Protein AF-0000000066281731 (afdb_homodimer)

Solvent-accessible surface area (backbone atoms only — not comparable to full-atom values): 14313 Å² total; per-residue (Å²): 56,31,34,38,40,45,60,40,50,46,32,76,75,44,91,44,93,37,26,67,42,36,54,53,50,50,51,53,41,42,74,73,68,40,48,48,27,35,29,53,65,33,51,30,43,46,43,29,52,36,50,51,68,62,51,88,64,40,60,59,50,50,51,53,55,53,70,72,34,47,68,42,68,80,42,70,70,30,48,58,39,23,34,60,48,56,57,49,82,54,49,56,72,52,18,41,53,52,23,44,49,54,75,41,48,93,52,50,66,28,42,29,46,73,46,67,70,51,50,54,41,35,54,70,69,67,49,52,68,41,48,53,67,60,83,126,57,32,34,38,40,44,61,40,51,46,32,76,75,44,90,44,94,37,25,68,42,36,54,53,50,50,52,53,40,42,74,72,68,42,50,47,27,35,29,53,65,34,51,29,42,45,44,29,52,38,49,50,69,62,51,88,64,40,60,60,49,50,50,54,54,53,69,72,34,47,69,40,68,81,42,70,70,29,47,60,38,24,34,61,48,57,57,48,81,54,49,58,72,52,18,41,53,52,24,46,49,52,77,42,48,92,54,49,66,28,41,29,43,73,45,67,70,49,50,53,41,34,54,72,69,69,48,51,69,41,46,56,66,60,84,126

InterPro domains:
  IPR002716 PIN domain [PF01850] (2-118)
  IPR022907 VapC family [MF_00265] (2-129)
  IPR029060 PIN-like domain superfamily [SSF88723] (1-124)

Radius of gyration: 19.38 Å; Cα contacts (8 Å, |Δi|>4): 429; chains: 2; bounding box: 46×58×45 Å

Foldseek 3Di:
DEEEAQQLLLCCLDPDQLSVQSVVVVVVCVVVVDAYAYEPLRLVVNLVVQVVVVDPCSNVVSVVSNVRHHYQYCDPQLVVQLVPQFDPPQDSSLSSRVSSLVVCQVPYPEYEDPDPSSVVSCVRRPGHYDDGRDDD/DEEEAQQLLLCCLDPDQLSVQSVVVVVVCVVVVDAYAYEPLRLVVNLVVQVVVVDPCSNVVSVVSNVRHHYQYCDPQLVVQLVPQFDPPQDSSLSSRVSSLVVCQVPYPEYEDPDPSSVVSCVRRPGHYDDGRDDD

Organism: Mycobacterium tuberculosis (strain CDC 1551 / Oshkosh) (NCBI:txid83331)

Secondary structure (DSSP, 8-state):
-EEE-HHHHHHHHS--TTHHHHHHHHHHHHHTT--EEEEHHHHHHHHHHHHHHT-TTHHHHHHHHHHTSEEE---HHHHHHHTTSS-TTS-HHHHHHHHHHHTTTTT--EEE---HHHHHHHHHHT--EE-TT---/-EEE-HHHHHHHHS--TTHHHHHHHHHHHHHTT--EEEEHHHHHHHHHHHHHHT-TTHHHHHHHHHHTSEEE---HHHHHHHTTSS-TTS-HHHHHHHHHHHTTTTT--EEE---HHHHHHHHHHT--EE-TT---

pLDDT: mean 96.0, std 4.09, range [63.47, 98.81]

Structure (mmCIF, N/CA/C/O backbone):
data_AF-0000000066281731-model_v1
#
loop_
_entity.id
_entity.type
_entity.pdbx_description
1 polymer 'Ribonuclease VapC47'
#
loop_
_atom_site.group_PDB
_atom_site.id
_atom_site.type_symbol
_atom_site.label_atom_id
_atom_site.label_alt_id
_atom_site.label_comp_id
_atom_site.label_asym_id
_atom_site.label_entity_id
_atom_site.label_seq_id
_atom_site.pdbx_PDB_ins_code
_atom_site.Cartn_x
_atom_site.Cartn_y
_atom_site.Cartn_z
_atom_site.occupancy
_atom_site.B_iso_or_equiv
_atom_site.auth_seq_id
_atom_site.auth_comp_id
_atom_site.auth_asym_id
_atom_site.auth_atom_id
_atom_site.pdbx_PDB_model_num
ATOM 1 N N . MET A 1 1 ? 3.436 23.234 1.271 1 96.12 1 MET A N 1
ATOM 2 C CA . MET A 1 1 ? 2.484 22.125 1.244 1 96.12 1 MET A CA 1
ATOM 3 C C . MET A 1 1 ? 2.797 21.125 2.342 1 96.12 1 MET A C 1
ATOM 5 O O . MET A 1 1 ? 3.963 20.891 2.676 1 96.12 1 MET A O 1
ATOM 9 N N . ILE A 1 2 ? 1.737 20.547 2.926 1 98 2 ILE A N 1
ATOM 10 C CA . ILE A 1 2 ? 1.853 19.547 3.986 1 98 2 ILE A CA 1
ATOM 11 C C . ILE A 1 2 ? 1.397 18.188 3.465 1 98 2 ILE A C 1
ATOM 13 O O . ILE A 1 2 ? 0.403 18.094 2.744 1 98 2 ILE A O 1
ATOM 17 N N . TYR A 1 3 ? 2.195 17.234 3.809 1 98.81 3 TYR A N 1
ATOM 18 C CA . TYR A 1 3 ? 1.766 15.883 3.514 1 98.81 3 TYR A CA 1
ATOM 19 C C . TYR A 1 3 ? 1.328 15.156 4.781 1 98.81 3 TYR A C 1
ATOM 21 O O . TYR A 1 3 ? 2.023 15.203 5.801 1 98.81 3 TYR A O 1
ATOM 29 N N . MET A 1 4 ? 0.209 14.508 4.68 1 98.81 4 MET A N 1
ATOM 30 C CA . MET A 1 4 ? -0.305 13.766 5.828 1 98.81 4 MET A CA 1
ATOM 31 C C . MET A 1 4 ? -0.439 12.281 5.5 1 98.81 4 MET A C 1
ATOM 33 O O . MET A 1 4 ? -1.089 11.914 4.52 1 98.81 4 MET A O 1
ATOM 37 N N . ASP A 1 5 ? 0.211 11.438 6.328 1 98.56 5 ASP A N 1
ATOM 38 C CA . ASP A 1 5 ? -0.05 10.008 6.176 1 98.56 5 ASP A CA 1
ATOM 39 C C . ASP A 1 5 ? -1.347 9.609 6.875 1 98.56 5 ASP A C 1
ATOM 41 O O . ASP A 1 5 ? -2.074 10.469 7.383 1 98.56 5 ASP A O 1
ATOM 45 N N . THR A 1 6 ? -1.583 8.352 6.941 1 98.12 6 THR A N 1
ATOM 46 C CA . THR A 1 6 ? -2.889 7.879 7.395 1 98.12 6 THR A CA 1
ATOM 47 C C . THR A 1 6 ? -3.027 8.031 8.906 1 98.12 6 THR A C 1
ATOM 49 O O . THR A 1 6 ? -4.129 8.242 9.414 1 98.12 6 THR A O 1
ATOM 52 N N . SER A 1 7 ? -1.892 7.902 9.617 1 97.75 7 SER A N 1
ATOM 53 C CA . SER A 1 7 ? -1.979 8.102 11.062 1 97.75 7 SER A CA 1
ATOM 54 C C . SER A 1 7 ? -2.441 9.516 11.398 1 97.75 7 SER A C 1
ATOM 56 O O . SER A 1 7 ? -3.199 9.719 12.344 1 97.75 7 SER A O 1
ATOM 58 N N . ALA A 1 8 ? -2.02 10.477 10.68 1 98.44 8 ALA A N 1
ATOM 59 C CA . ALA A 1 8 ? -2.445 11.859 10.859 1 98.44 8 ALA A CA 1
ATOM 60 C C . ALA A 1 8 ? -3.891 12.055 10.414 1 98.44 8 ALA A C 1
ATOM 62 O O . ALA A 1 8 ? -4.684 12.695 11.109 1 98.44 8 ALA A O 1
ATOM 63 N N . LEU A 1 9 ? -4.25 11.531 9.305 1 98.25 9 LEU A N 1
ATOM 64 C CA . LEU A 1 9 ? -5.602 11.672 8.781 1 98.25 9 LEU A CA 1
ATOM 65 C C . LEU A 1 9 ? -6.621 11.055 9.727 1 98.25 9 LEU A C 1
ATOM 67 O O . LEU A 1 9 ? -7.691 11.625 9.961 1 98.25 9 LEU A O 1
ATOM 71 N N . THR A 1 10 ? -6.289 9.844 10.227 1 97 10 THR A N 1
ATOM 72 C CA . THR A 1 10 ? -7.191 9.141 11.141 1 97 10 THR A CA 1
ATOM 73 C C . THR A 1 10 ? -7.469 9.977 12.383 1 97 10 THR A C 1
ATOM 75 O O . THR A 1 10 ? -8.602 10.031 12.859 1 97 10 THR A O 1
ATOM 78 N N . LYS A 1 11 ? -6.469 10.727 12.836 1 96.19 11 LYS A N 1
ATOM 79 C CA . LYS A 1 11 ? -6.605 11.57 14.023 1 96.19 11 LYS A CA 1
ATOM 80 C C . LYS A 1 11 ? -7.598 12.703 13.773 1 96.19 11 LYS A C 1
ATOM 82 O O . LYS A 1 11 ? -8.172 13.25 14.719 1 96.19 11 LYS A O 1
ATOM 87 N N . LEU A 1 12 ? -7.781 13.078 12.531 1 96.19 12 LEU A N 1
ATOM 88 C CA . LEU A 1 12 ? -8.703 14.156 12.211 1 96.19 12 LEU A CA 1
ATOM 89 C C . LEU A 1 12 ? -10.141 13.648 12.156 1 96.19 12 LEU A C 1
ATOM 91 O O . LEU A 1 12 ? -11.086 14.438 12.195 1 96.19 12 LEU A O 1
ATOM 95 N N . LEU A 1 13 ? -10.312 12.336 12.07 1 93.94 13 LEU A N 1
ATOM 96 C CA . LEU A 1 13 ? -11.641 11.758 11.922 1 93.94 13 LEU A CA 1
ATOM 97 C C . LEU A 1 13 ? -12.109 11.125 13.227 1 93.94 13 LEU A C 1
ATOM 99 O O . LEU A 1 13 ? -13.297 11.164 13.555 1 93.94 13 LEU A O 1
ATOM 103 N N . ILE A 1 14 ? -11.18 10.438 13.852 1 91 14 ILE A N 1
ATOM 104 C CA . ILE A 1 14 ? -11.438 9.742 15.102 1 91 14 ILE A CA 1
ATOM 105 C C . ILE A 1 14 ? -10.68 10.414 16.234 1 91 14 ILE A C 1
ATOM 107 O O . ILE A 1 14 ? -9.453 10.531 16.188 1 91 14 ILE A O 1
ATOM 111 N N . SER A 1 15 ? -11.445 10.797 17.234 1 90.62 15 SER A N 1
ATOM 112 C CA . SER A 1 15 ? -10.82 11.492 18.359 1 90.62 15 SER A CA 1
ATOM 113 C C . SER A 1 15 ? -9.828 10.594 19.078 1 90.62 15 SER A C 1
ATOM 115 O O . SER A 1 15 ? -10.188 9.508 19.531 1 90.62 15 SER A O 1
ATOM 117 N N . GLU A 1 16 ? -8.617 10.969 19.078 1 91.44 16 GLU A N 1
ATOM 118 C CA . GLU A 1 16 ? -7.484 10.289 19.703 1 91.44 16 GLU A CA 1
ATOM 119 C C . GLU A 1 16 ? -6.555 11.289 20.391 1 91.44 16 GLU A C 1
ATOM 121 O O . GLU A 1 16 ? -6.707 12.5 20.234 1 91.44 16 GLU A O 1
ATOM 126 N N . PRO A 1 17 ? -5.707 10.75 21.25 1 94 17 PRO A N 1
ATOM 127 C CA . PRO A 1 17 ? -4.672 11.664 21.734 1 94 17 PRO A CA 1
ATOM 128 C C . PRO A 1 17 ? -4.027 12.484 20.625 1 94 17 PRO A C 1
ATOM 130 O O . PRO A 1 17 ? -3.812 11.969 19.516 1 94 17 PRO A O 1
ATOM 133 N N . GLU A 1 18 ? -3.756 13.805 20.734 1 97 18 GLU A N 1
ATOM 134 C CA . GLU A 1 18 ? -3.049 14.75 19.875 1 97 18 GLU A CA 1
ATOM 135 C C . GLU A 1 18 ? -3.982 15.344 18.812 1 97 18 GLU A C 1
ATOM 137 O O . GLU A 1 18 ? -3.566 16.188 18.016 1 97 18 GLU A O 1
ATOM 142 N N . THR A 1 19 ? -5.273 14.867 18.844 1 97.75 19 THR A N 1
ATOM 143 C CA . THR A 1 19 ? -6.215 15.367 17.844 1 97.75 19 THR A CA 1
ATOM 144 C C . THR A 1 19 ? -6.32 16.891 17.906 1 97.75 19 THR A C 1
ATOM 146 O O . THR A 1 19 ? -6.199 17.578 16.891 1 97.75 19 THR A O 1
ATOM 149 N N . THR A 1 20 ? -6.484 17.453 19.109 1 97.88 20 THR A N 1
ATOM 150 C CA . THR A 1 20 ? -6.672 18.891 19.281 1 97.88 20 THR A CA 1
ATOM 151 C C . THR A 1 20 ? -5.43 19.656 18.828 1 97.88 20 THR A C 1
ATOM 153 O O . THR A 1 20 ? -5.539 20.656 18.109 1 97.88 20 THR A O 1
ATOM 156 N N . GLU A 1 21 ? -4.301 19.156 19.188 1 98.44 21 GLU A N 1
ATOM 157 C CA . GLU A 1 21 ? -3.047 19.812 18.812 1 98.44 21 GLU A CA 1
ATOM 158 C C . GLU A 1 21 ? -2.836 19.766 17.297 1 98.44 21 GLU A C 1
ATOM 160 O O . GLU A 1 21 ? -2.375 20.734 16.703 1 98.44 21 GLU A O 1
ATOM 165 N N . LEU A 1 22 ? -3.188 18.641 16.703 1 98.44 22 LEU A N 1
ATOM 166 C CA . LEU A 1 22 ? -3.047 18.516 15.258 1 98.44 22 LEU A CA 1
ATOM 167 C C . LEU A 1 22 ? -3.975 19.469 14.531 1 98.44 22 LEU A C 1
ATOM 169 O O . LEU A 1 22 ? -3.549 20.172 13.609 1 98.44 22 LEU A O 1
ATOM 173 N N . ARG A 1 23 ? -5.199 19.594 14.945 1 98 23 ARG A N 1
ATOM 174 C CA . ARG A 1 23 ? -6.168 20.484 14.305 1 98 23 ARG A CA 1
ATOM 175 C C . ARG A 1 23 ? -5.738 21.938 14.422 1 98 23 ARG A C 1
ATOM 177 O O . ARG A 1 23 ? -5.82 22.703 13.445 1 98 23 ARG A O 1
ATOM 184 N N . THR A 1 24 ? -5.301 22.281 15.609 1 98.31 24 THR A N 1
ATOM 185 C CA . THR A 1 24 ? -4.84 23.656 15.836 1 98.31 24 THR A CA 1
ATOM 186 C C . THR A 1 24 ? -3.652 23.969 14.938 1 98.31 24 THR A C 1
ATOM 188 O O . THR A 1 24 ? -3.617 25.031 14.305 1 98.31 24 THR A O 1
ATOM 191 N N . TRP A 1 25 ? -2.73 23.047 14.875 1 98.44 25 TRP A N 1
ATOM 192 C CA . TRP A 1 25 ? -1.538 23.219 14.047 1 98.44 25 TRP A CA 1
ATOM 193 C C . TRP A 1 25 ? -1.907 23.359 12.578 1 98.44 25 TRP A C 1
ATOM 195 O O . TRP A 1 25 ? -1.403 24.234 11.883 1 98.44 25 TRP A O 1
ATOM 205 N N . LEU A 1 26 ? -2.797 22.516 12.102 1 98.12 26 LEU A N 1
ATOM 206 C CA . LEU A 1 26 ? -3.215 22.547 10.711 1 98.12 26 LEU A CA 1
ATOM 207 C C . LEU A 1 26 ? -3.922 23.859 10.383 1 98.12 26 LEU A C 1
ATOM 209 O O . LEU A 1 26 ? -3.756 24.406 9.289 1 98.12 26 LEU A O 1
ATOM 213 N N . THR A 1 27 ? -4.734 24.328 11.312 1 97.62 27 THR A N 1
ATOM 214 C CA . THR A 1 27 ? -5.41 25.609 11.133 1 97.62 27 THR A CA 1
ATOM 215 C C . THR A 1 27 ? -4.395 26.734 10.977 1 97.62 27 THR A C 1
ATOM 217 O O . THR A 1 27 ? -4.551 27.594 10.109 1 97.62 27 THR A O 1
ATOM 220 N N . ALA A 1 28 ? -3.404 26.672 11.812 1 98 28 ALA A N 1
ATOM 221 C CA . ALA A 1 28 ? -2.346 27.672 11.719 1 98 28 ALA A CA 1
ATOM 222 C C . ALA A 1 28 ? -1.628 27.578 10.375 1 98 28 ALA A C 1
ATOM 224 O O . ALA A 1 28 ? -1.357 28.609 9.742 1 98 28 ALA A O 1
ATOM 225 N N . GLN A 1 29 ? -1.307 26.375 9.922 1 97.5 29 GLN A N 1
ATOM 226 C CA . GLN A 1 29 ? -0.635 26.188 8.641 1 97.5 29 GLN A CA 1
ATOM 227 C C . GLN A 1 29 ? -1.495 26.688 7.488 1 97.5 29 GLN A C 1
ATOM 229 O O . GLN A 1 29 ? -0.99 27.344 6.57 1 97.5 29 GLN A O 1
ATOM 234 N N . SER A 1 30 ? -2.768 26.312 7.562 1 96.38 30 SER A N 1
ATOM 235 C CA . SER A 1 30 ? -3.697 26.766 6.531 1 96.38 30 SER A CA 1
ATOM 236 C C . SER A 1 30 ? -3.773 28.281 6.484 1 96.38 30 SER A C 1
ATOM 238 O O . SER A 1 30 ? -3.861 28.875 5.402 1 96.38 30 SER A O 1
ATOM 240 N N . GLY A 1 31 ? -3.807 28.891 7.676 1 96.62 31 GLY A N 1
ATOM 241 C CA . GLY A 1 31 ? -3.803 30.344 7.762 1 96.62 31 GLY A CA 1
ATOM 242 C C . GLY A 1 31 ? -2.592 30.969 7.105 1 96.62 31 GLY A C 1
ATOM 243 O O . GLY A 1 31 ? -2.639 32.125 6.691 1 96.62 31 GLY A O 1
ATOM 244 N N . GLN A 1 32 ? -1.523 30.266 7.008 1 96.69 32 GLN A N 1
ATOM 245 C CA . GLN A 1 32 ? -0.287 30.734 6.391 1 96.69 32 GLN A CA 1
ATOM 246 C C . GLN A 1 32 ? -0.246 30.391 4.906 1 96.69 32 GLN A C 1
ATOM 248 O O . GLN A 1 32 ? 0.773 30.594 4.242 1 96.69 32 GLN A O 1
ATOM 253 N N . GLY A 1 33 ? -1.341 29.75 4.434 1 95.75 33 GLY A N 1
ATOM 254 C CA . GLY A 1 33 ? -1.474 29.484 3.012 1 95.75 33 GLY A CA 1
ATOM 255 C C . GLY A 1 33 ? -0.985 28.109 2.611 1 95.75 33 GLY A C 1
ATOM 256 O O . GLY A 1 33 ? -0.821 27.828 1.423 1 95.75 33 GLY A O 1
ATOM 257 N N . GLU A 1 34 ? -0.754 27.25 3.617 1 96.25 34 GLU A N 1
ATOM 258 C CA . GLU A 1 34 ? -0.275 25.906 3.301 1 96.25 34 GLU A CA 1
ATOM 259 C C . GLU A 1 34 ? -1.421 25 2.855 1 96.25 34 GLU A C 1
ATOM 261 O O . GLU A 1 34 ? -2.461 24.938 3.516 1 96.25 34 GLU A O 1
ATOM 266 N N . ASP A 1 35 ? -1.231 24.359 1.727 1 96.88 35 ASP A N 1
ATOM 267 C CA . ASP A 1 35 ? -2.131 23.281 1.325 1 96.88 35 ASP A CA 1
ATOM 268 C C . ASP A 1 35 ? -1.698 21.938 1.934 1 96.88 35 ASP A C 1
ATOM 270 O O . ASP A 1 35 ? -0.562 21.797 2.391 1 96.88 35 ASP A O 1
ATOM 274 N N . ALA A 1 36 ? -2.641 21.047 1.958 1 98.06 36 ALA A N 1
ATOM 275 C CA . ALA A 1 36 ? -2.357 19.719 2.486 1 98.06 36 ALA A CA 1
ATOM 276 C C . ALA A 1 36 ? -2.613 18.641 1.434 1 98.06 36 ALA A C 1
ATOM 278 O O . ALA A 1 36 ? -3.498 18.797 0.588 1 98.06 36 ALA A O 1
ATOM 279 N N . ALA A 1 37 ? -1.823 17.625 1.515 1 98.62 37 ALA A N 1
ATOM 280 C CA . ALA A 1 37 ? -1.926 16.531 0.553 1 98.62 37 ALA A CA 1
ATOM 281 C C . ALA A 1 37 ? -1.813 15.172 1.248 1 98.62 37 ALA A C 1
ATOM 283 O O . ALA A 1 37 ? -1.323 15.086 2.377 1 98.62 37 ALA A O 1
ATOM 284 N N . THR A 1 38 ? -2.332 14.203 0.694 1 98.75 38 THR A N 1
ATOM 285 C CA . THR A 1 38 ? -2.029 12.797 0.904 1 98.75 38 THR A CA 1
ATOM 286 C C . THR A 1 38 ? -1.874 12.07 -0.43 1 98.75 38 THR A C 1
ATOM 288 O O . THR A 1 38 ? -1.689 12.711 -1.47 1 98.75 38 THR A O 1
ATOM 291 N N . SER A 1 39 ? -1.798 10.773 -0.404 1 98.69 39 SER A N 1
ATOM 292 C CA . SER A 1 39 ? -1.644 10.016 -1.64 1 98.69 39 SER A CA 1
ATOM 293 C C . SER A 1 39 ? -2.844 9.109 -1.885 1 98.69 39 SER A C 1
ATOM 295 O O . SER A 1 39 ? -3.695 8.945 -1.008 1 98.69 39 SER A O 1
ATOM 297 N N . THR A 1 40 ? -2.865 8.586 -3.092 1 98.25 40 THR A N 1
ATOM 298 C CA . THR A 1 40 ? -3.842 7.555 -3.422 1 98.25 40 THR A CA 1
ATOM 299 C C . THR A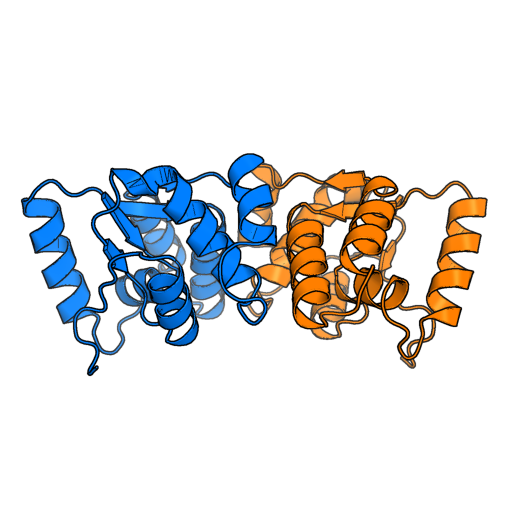 1 40 ? -3.826 6.441 -2.379 1 98.25 40 THR A C 1
ATOM 301 O O . THR A 1 40 ? -4.879 5.93 -1.991 1 98.25 40 THR A O 1
ATOM 304 N N . LEU A 1 41 ? -2.639 6.094 -1.918 1 98.5 41 LEU A N 1
ATOM 305 C CA . LEU A 1 41 ? -2.537 5.086 -0.866 1 98.5 41 LEU A CA 1
ATOM 306 C C . LEU A 1 41 ? -3.199 5.574 0.418 1 98.5 41 LEU A C 1
ATOM 308 O O . LEU A 1 41 ? -3.953 4.832 1.054 1 98.5 41 LEU A O 1
ATOM 312 N N . GLY A 1 42 ? -2.893 6.801 0.798 1 98.62 42 GLY A N 1
ATOM 313 C CA . GLY A 1 42 ? -3.512 7.367 1.986 1 98.62 42 GLY A CA 1
ATOM 314 C C . GLY A 1 42 ? -5.027 7.348 1.936 1 98.62 42 GLY A C 1
ATOM 315 O O . GLY A 1 42 ? -5.684 7.094 2.949 1 98.62 42 GLY A O 1
ATOM 316 N N . ARG A 1 43 ? -5.547 7.609 0.777 1 98.5 43 ARG A N 1
ATOM 317 C CA . ARG A 1 43 ? -6.992 7.566 0.581 1 98.5 43 ARG A CA 1
ATOM 318 C C . ARG A 1 43 ? -7.543 6.172 0.861 1 98.5 43 ARG A C 1
ATOM 320 O O . ARG A 1 43 ? -8.5 6.02 1.623 1 98.5 43 ARG A O 1
ATOM 327 N N . VAL A 1 44 ? -6.957 5.141 0.277 1 98.56 44 VAL A N 1
ATOM 328 C CA . VAL A 1 44 ? -7.406 3.766 0.476 1 98.56 44 VAL A CA 1
ATOM 329 C C . VAL A 1 44 ? -7.316 3.402 1.957 1 98.56 44 VAL A C 1
ATOM 331 O O . VAL A 1 44 ? -8.273 2.877 2.531 1 98.56 44 VAL A O 1
ATOM 334 N N . GLU A 1 45 ? -6.176 3.732 2.555 1 98.38 45 GLU A N 1
ATOM 335 C CA . GLU A 1 45 ? -5.949 3.396 3.957 1 98.38 45 GLU A CA 1
ATOM 336 C C . GLU A 1 45 ? -6.984 4.059 4.859 1 98.38 45 GLU A C 1
ATOM 338 O O . GLU A 1 45 ? -7.531 3.418 5.762 1 98.38 45 GLU A O 1
ATOM 343 N N . LEU A 1 46 ? -7.262 5.309 4.598 1 98.12 46 LEU A N 1
ATOM 344 C CA . LEU A 1 46 ? -8.211 6.039 5.434 1 98.12 46 LEU A CA 1
ATOM 345 C C . LEU A 1 46 ? -9.609 5.441 5.324 1 98.12 46 LEU A C 1
ATOM 347 O O . LEU A 1 46 ? -10.281 5.23 6.34 1 98.12 46 LEU A O 1
ATOM 351 N N . MET A 1 47 ? -10.023 5.133 4.098 1 97.62 47 MET A N 1
ATOM 352 C CA . MET A 1 47 ? -11.359 4.594 3.873 1 97.62 47 MET A CA 1
ATOM 353 C C . MET A 1 47 ? -11.508 3.225 4.527 1 97.62 47 MET A C 1
ATOM 355 O O . MET A 1 47 ? -12.57 2.904 5.066 1 97.62 47 MET A O 1
ATOM 359 N N . ARG A 1 48 ? -10.469 2.506 4.527 1 96.88 48 ARG A N 1
ATOM 360 C CA . ARG A 1 48 ? -10.539 1.191 5.156 1 96.88 48 ARG A CA 1
ATOM 361 C C . ARG A 1 48 ? -10.539 1.312 6.676 1 96.88 48 ARG A C 1
ATOM 363 O O . ARG A 1 48 ? -11.172 0.513 7.367 1 96.88 48 ARG A O 1
ATOM 370 N N . VAL A 1 49 ? -9.812 2.246 7.211 1 96 49 VAL A N 1
ATOM 371 C CA . VAL A 1 49 ? -9.805 2.488 8.648 1 96 49 VAL A CA 1
ATOM 372 C C . VAL A 1 49 ? -11.219 2.834 9.125 1 96 49 VAL A C 1
ATOM 374 O O . VAL A 1 49 ? -11.703 2.268 10.102 1 96 49 VAL A O 1
ATOM 377 N N . VAL A 1 50 ? -11.875 3.689 8.422 1 94.62 50 VAL A N 1
ATOM 378 C CA . VAL A 1 50 ? -13.195 4.141 8.859 1 94.62 50 VAL A CA 1
ATOM 379 C C . VAL A 1 50 ? -14.211 3.021 8.68 1 94.62 50 VAL A C 1
ATOM 381 O O . VAL A 1 50 ? -15.156 2.9 9.461 1 94.62 50 VAL A O 1
ATOM 384 N N . ALA A 1 51 ? -14.023 2.246 7.66 1 93.25 51 ALA A N 1
ATOM 385 C CA . ALA A 1 51 ? -14.898 1.094 7.473 1 93.25 51 ALA A CA 1
ATOM 386 C C . ALA A 1 51 ? -14.789 0.121 8.641 1 93.25 51 ALA A C 1
ATOM 388 O O . ALA A 1 51 ? -15.789 -0.458 9.07 1 93.25 51 ALA A O 1
ATOM 389 N N . ARG A 1 52 ? -13.617 -0.037 9.133 1 92.75 52 ARG A N 1
ATOM 390 C CA . ARG A 1 52 ? -13.367 -0.96 10.234 1 92.75 52 ARG A CA 1
ATOM 391 C C . ARG A 1 52 ? -13.969 -0.433 11.531 1 92.75 52 ARG A C 1
ATOM 393 O O . ARG A 1 52 ? -14.5 -1.205 12.336 1 92.75 52 ARG A O 1
ATOM 400 N N . TYR A 1 53 ? -13.867 0.853 11.727 1 88.5 53 TYR A N 1
ATOM 401 C CA . TYR A 1 53 ? -14.43 1.46 12.93 1 88.5 53 TYR A CA 1
ATOM 402 C C . TYR A 1 53 ? -15.953 1.35 12.93 1 88.5 53 TYR A C 1
ATOM 404 O O . TYR A 1 53 ? -16.562 1.151 13.977 1 88.5 53 TYR A O 1
ATOM 412 N N . GLY A 1 54 ? -16.609 1.453 11.742 1 82.12 54 GLY A N 1
ATOM 413 C CA . GLY A 1 54 ? -18.016 1.129 11.578 1 82.12 54 GLY A CA 1
ATOM 414 C C . GLY A 1 54 ? -18.938 2.148 12.211 1 82.12 54 GLY A C 1
ATOM 415 O O . GLY A 1 54 ? -20.078 1.825 12.562 1 82.12 54 GLY A O 1
ATOM 416 N N . GLN A 1 55 ? -18.484 3.359 12.492 1 87.19 55 GLN A N 1
ATOM 417 C CA . GLN A 1 55 ? -19.344 4.387 13.078 1 87.19 55 GLN A CA 1
ATOM 418 C C . GLN A 1 55 ? -20.141 5.105 12 1 87.19 55 GLN A C 1
ATOM 420 O O . GLN A 1 55 ? -19.625 5.418 10.93 1 87.19 55 GLN A O 1
ATOM 425 N N . PRO A 1 56 ? -21.422 5.273 12.344 1 87.88 56 PRO A N 1
ATOM 426 C CA . PRO A 1 56 ? -22.25 5.961 11.359 1 87.88 56 PRO A CA 1
ATOM 427 C C . PRO A 1 56 ? -21.703 7.324 10.961 1 87.88 56 PRO A C 1
ATOM 429 O O . PRO A 1 56 ? -21.219 8.078 11.812 1 87.88 56 PRO A O 1
ATOM 432 N N . GLY A 1 57 ? -21.656 7.621 9.703 1 92.25 57 GLY A N 1
ATOM 433 C CA . GLY A 1 57 ? -21.312 8.938 9.195 1 92.25 57 GLY A CA 1
ATOM 434 C C . GLY A 1 57 ? -19.812 9.109 8.984 1 92.25 57 GLY A C 1
ATOM 435 O O . GLY A 1 57 ? -19.375 10.094 8.383 1 92.25 57 GLY A O 1
ATOM 436 N N . GLN A 1 58 ? -19.016 8.148 9.461 1 92.12 58 GLN A N 1
ATOM 437 C CA . GLN A 1 58 ? -17.562 8.312 9.391 1 92.12 58 GLN A CA 1
ATOM 438 C C . GLN A 1 58 ? -17.062 8.203 7.953 1 92.12 58 GLN A C 1
ATOM 440 O O . GLN A 1 58 ? -16.094 8.859 7.574 1 92.12 58 GLN A O 1
ATOM 445 N N . THR A 1 59 ? -17.75 7.367 7.238 1 94.12 59 THR A N 1
ATOM 446 C CA . THR A 1 59 ? -17.375 7.227 5.836 1 94.12 59 THR A CA 1
ATOM 447 C C . THR A 1 59 ? -17.578 8.547 5.09 1 94.12 59 THR A C 1
ATOM 449 O O . THR A 1 59 ? -16.703 8.969 4.328 1 94.12 59 THR A O 1
ATOM 452 N N . GLU A 1 60 ? -18.688 9.188 5.328 1 95.75 60 GLU A N 1
ATOM 453 C CA . GLU A 1 60 ? -18.969 10.477 4.703 1 95.75 60 GLU A CA 1
ATOM 454 C C . GLU A 1 60 ? -17.984 11.547 5.168 1 95.75 60 GLU A C 1
ATOM 456 O O . GLU A 1 60 ? -17.547 12.375 4.371 1 95.75 60 GLU A O 1
ATOM 461 N N . ARG A 1 61 ? -17.672 11.5 6.41 1 96.56 61 ARG A N 1
ATOM 462 C CA . ARG A 1 61 ? -16.719 12.453 6.949 1 96.56 61 ARG A CA 1
ATOM 463 C C . ARG A 1 61 ? -15.336 12.242 6.34 1 96.56 61 ARG A C 1
ATOM 465 O O . ARG A 1 61 ? -14.617 13.203 6.051 1 96.56 61 ARG A O 1
ATOM 472 N N . ALA A 1 62 ? -14.961 11.008 6.195 1 97.75 62 ALA A N 1
ATOM 473 C CA . ALA A 1 62 ? -13.68 10.688 5.57 1 97.75 62 ALA A CA 1
ATOM 474 C C . ALA A 1 62 ? -13.625 11.203 4.133 1 97.75 62 ALA A C 1
ATOM 476 O O . ALA A 1 62 ? -12.617 11.773 3.711 1 97.75 62 ALA A O 1
ATOM 477 N N . ARG A 1 63 ? -14.727 11.055 3.418 1 97.31 63 ARG A N 1
ATOM 478 C CA . ARG A 1 63 ? -14.789 11.539 2.043 1 97.31 63 ARG A CA 1
ATOM 479 C C . ARG A 1 63 ? -14.68 13.055 1.992 1 97.31 63 ARG A C 1
ATOM 481 O O . ARG A 1 63 ? -14 13.609 1.126 1 97.31 63 ARG A O 1
ATOM 488 N N . TYR A 1 64 ? -15.375 13.672 2.896 1 97.69 64 TYR A N 1
ATOM 489 C CA . TYR A 1 64 ? -15.312 15.133 2.984 1 97.69 64 TYR A CA 1
ATOM 490 C C . TYR A 1 64 ? -13.883 15.594 3.262 1 97.69 64 TYR A C 1
ATOM 492 O O . TYR A 1 64 ? -13.398 16.531 2.623 1 97.69 64 TYR A O 1
ATOM 500 N N . LEU A 1 65 ? -13.227 14.93 4.168 1 97.75 65 LEU A N 1
ATOM 501 C CA . LEU A 1 65 ? -11.836 15.234 4.488 1 97.75 65 LEU A CA 1
ATOM 502 C C . LEU A 1 65 ? -10.945 15.055 3.262 1 97.75 65 LEU A C 1
ATOM 504 O O . LEU A 1 65 ? -10.141 15.938 2.938 1 97.75 65 LEU A O 1
ATOM 508 N N . LEU A 1 66 ? -11.109 13.984 2.549 1 98.31 66 LEU A N 1
ATOM 509 C CA . LEU A 1 66 ? -10.305 13.688 1.372 1 98.31 66 LEU A CA 1
ATOM 510 C C . LEU A 1 66 ? -10.555 14.703 0.265 1 98.31 66 LEU A C 1
ATOM 512 O O . LEU A 1 66 ? -9.641 15.055 -0.484 1 98.31 66 LEU A O 1
ATOM 516 N N . ASP A 1 67 ? -11.797 15.195 0.182 1 97.75 67 ASP A N 1
ATOM 517 C CA . ASP A 1 67 ? -12.148 16.188 -0.833 1 97.75 67 ASP A CA 1
ATOM 518 C C . ASP A 1 67 ? -11.375 17.484 -0.626 1 97.75 67 ASP A C 1
ATOM 520 O O . ASP A 1 67 ? -11.172 18.25 -1.57 1 97.75 67 ASP A O 1
ATOM 524 N N . GLY A 1 68 ? -10.93 17.703 0.572 1 97.12 68 GLY A N 1
ATOM 525 C CA . GLY A 1 68 ? -10.211 18.922 0.896 1 97.12 68 GLY A CA 1
ATOM 526 C C . GLY A 1 68 ? -8.711 18.797 0.745 1 97.12 68 GLY A C 1
ATOM 527 O O . GLY A 1 68 ? -7.973 19.75 0.947 1 97.12 68 GLY A O 1
ATOM 528 N N . LEU A 1 69 ? -8.234 17.625 0.341 1 98.25 69 LEU A N 1
ATOM 529 C CA . LEU A 1 69 ? -6.809 17.344 0.209 1 98.25 69 LEU A CA 1
ATOM 530 C C . LEU A 1 69 ? -6.418 17.172 -1.256 1 98.25 69 LEU A C 1
ATOM 532 O O . LEU A 1 69 ? -7.234 16.734 -2.07 1 98.25 69 LEU A O 1
ATOM 536 N N . ASP A 1 70 ? -5.23 17.578 -1.569 1 97.88 70 ASP A N 1
ATOM 537 C CA . ASP A 1 70 ? -4.641 17.109 -2.822 1 97.88 70 ASP A CA 1
ATOM 538 C C . ASP A 1 70 ? -4.246 15.641 -2.734 1 97.88 70 ASP A C 1
ATOM 540 O O . ASP A 1 70 ? -3.445 15.258 -1.879 1 97.88 70 ASP A O 1
ATOM 544 N N . ILE A 1 71 ? -4.816 14.828 -3.586 1 98.44 71 ILE A N 1
ATOM 545 C CA . ILE A 1 71 ? -4.484 13.414 -3.604 1 98.44 71 ILE A CA 1
ATOM 546 C C . ILE A 1 71 ? -3.4 13.148 -4.648 1 98.44 71 ILE A C 1
ATOM 548 O O . ILE A 1 71 ? -3.666 13.188 -5.852 1 98.44 71 ILE A O 1
ATOM 552 N N . LEU A 1 72 ? -2.219 12.883 -4.176 1 98.31 72 LEU A N 1
ATOM 553 C CA . LEU A 1 72 ? -1.104 12.625 -5.082 1 98.31 72 LEU A CA 1
ATOM 554 C C . LEU A 1 72 ? -1.214 11.227 -5.691 1 98.31 72 LEU A C 1
ATOM 556 O O . LEU A 1 72 ? -1.363 10.242 -4.969 1 98.31 72 LEU A O 1
ATOM 560 N N . PRO A 1 73 ? -1.149 11.156 -7.023 1 97.19 73 PRO A N 1
ATOM 561 C CA . PRO A 1 73 ? -1.265 9.852 -7.676 1 97.19 73 PRO A CA 1
ATOM 562 C C . PRO A 1 73 ? -0.01 9 -7.516 1 97.19 73 PRO A C 1
ATOM 564 O O . PRO A 1 73 ? 1.072 9.531 -7.25 1 97.19 73 PRO A O 1
ATOM 567 N N . LEU A 1 74 ? -0.185 7.715 -7.574 1 97.12 74 LEU A N 1
ATOM 568 C CA . LEU A 1 74 ? 0.935 6.781 -7.586 1 97.12 74 LEU A CA 1
ATOM 569 C C . LEU A 1 74 ? 1.446 6.562 -9.008 1 97.12 74 LEU A C 1
ATOM 571 O O . LEU A 1 74 ? 1.267 5.484 -9.578 1 97.12 74 LEU A O 1
ATOM 575 N N . THR A 1 75 ? 2.141 7.578 -9.508 1 96.75 75 THR A N 1
ATOM 576 C CA . THR A 1 75 ? 2.686 7.531 -10.859 1 96.75 75 THR A CA 1
ATOM 577 C C . THR A 1 75 ? 3.844 6.539 -10.945 1 96.75 75 THR A C 1
ATOM 579 O O . THR A 1 75 ? 4.32 6.047 -9.922 1 96.75 75 THR A O 1
ATOM 582 N N . GLU A 1 76 ? 4.238 6.277 -12.188 1 96.19 76 GLU A N 1
ATOM 583 C CA . GLU A 1 76 ? 5.328 5.328 -12.383 1 96.19 76 GLU A CA 1
ATOM 584 C C . GLU A 1 76 ? 6.602 5.793 -11.672 1 96.19 76 GLU A C 1
ATOM 586 O O . GLU A 1 76 ? 7.273 4.996 -11.016 1 96.19 76 GLU A O 1
ATOM 591 N N . PRO A 1 77 ? 6.93 7.117 -11.766 1 97.19 77 PRO A N 1
ATOM 592 C CA . PRO A 1 77 ? 8.109 7.562 -11.016 1 97.19 77 PRO A CA 1
ATOM 593 C C . PRO A 1 77 ? 7.953 7.375 -9.508 1 97.19 77 PRO A C 1
ATOM 595 O O . PRO A 1 77 ? 8.922 7.035 -8.82 1 97.19 77 PRO A O 1
ATOM 598 N N . VAL A 1 78 ? 6.75 7.594 -8.977 1 97.81 78 VAL A N 1
ATOM 599 C CA . VAL A 1 78 ? 6.496 7.406 -7.551 1 97.81 78 VAL A CA 1
ATOM 600 C C . VAL A 1 78 ? 6.68 5.938 -7.18 1 97.81 78 VAL A C 1
ATOM 602 O O . VAL A 1 78 ? 7.332 5.621 -6.18 1 97.81 78 VAL A O 1
ATOM 605 N N . ILE A 1 79 ? 6.168 5.055 -8.023 1 97.81 79 ILE A N 1
ATOM 606 C CA . ILE A 1 79 ? 6.273 3.617 -7.797 1 97.81 79 ILE A CA 1
ATOM 607 C C . ILE A 1 79 ? 7.738 3.191 -7.852 1 97.81 79 ILE A C 1
ATOM 609 O O . ILE A 1 79 ? 8.211 2.451 -6.984 1 97.81 79 ILE A O 1
ATOM 613 N N . GLY A 1 80 ? 8.422 3.656 -8.859 1 97.38 80 GLY A N 1
ATOM 614 C CA . GLY A 1 80 ? 9.844 3.346 -8.961 1 97.38 80 GLY A CA 1
ATOM 615 C C . GLY A 1 80 ? 10.633 3.789 -7.742 1 97.38 80 GLY A C 1
ATOM 616 O O . GLY A 1 80 ? 11.469 3.039 -7.234 1 97.38 80 GLY A O 1
ATOM 617 N N . LEU A 1 81 ? 10.352 4.949 -7.27 1 97.94 81 LEU A N 1
ATOM 618 C CA . LEU A 1 81 ? 11.047 5.48 -6.102 1 97.94 81 LEU A CA 1
ATOM 619 C C . LEU A 1 81 ? 10.695 4.684 -4.848 1 97.94 81 LEU A C 1
ATOM 621 O O . LEU A 1 81 ? 11.547 4.445 -3.996 1 97.94 81 LEU A O 1
ATOM 625 N N . ALA A 1 82 ? 9.477 4.254 -4.676 1 98.31 82 ALA A N 1
ATOM 626 C CA . ALA A 1 82 ? 9.016 3.504 -3.512 1 98.31 82 ALA A CA 1
ATOM 627 C C . ALA A 1 82 ? 9.773 2.188 -3.371 1 98.31 82 ALA A C 1
ATOM 629 O O . ALA A 1 82 ? 9.906 1.652 -2.268 1 98.31 82 ALA A O 1
ATOM 630 N N . GLU A 1 83 ? 10.281 1.688 -4.473 1 97.44 83 GLU A N 1
ATOM 631 C CA . GLU A 1 83 ? 11.016 0.422 -4.457 1 97.44 83 GLU A CA 1
ATOM 632 C C . GLU A 1 83 ? 12.32 0.547 -3.68 1 97.44 83 GLU A C 1
ATOM 634 O O . GLU A 1 83 ? 12.836 -0.444 -3.162 1 97.44 83 GLU A O 1
ATOM 639 N N . THR A 1 84 ? 12.82 1.811 -3.537 1 95.69 84 THR A N 1
ATOM 640 C CA . THR A 1 84 ? 14.195 1.912 -3.057 1 95.69 84 THR A CA 1
ATOM 641 C C . THR A 1 84 ? 14.312 2.998 -1.992 1 95.69 84 THR A C 1
ATOM 643 O O . THR A 1 84 ? 15.32 3.076 -1.289 1 95.69 84 THR A O 1
ATOM 646 N N . ILE A 1 85 ? 13.312 3.785 -1.864 1 97.38 85 ILE A N 1
ATOM 647 C CA . ILE A 1 85 ? 13.438 4.953 -0.998 1 97.38 85 ILE A CA 1
ATOM 648 C C . ILE A 1 85 ? 13.594 4.504 0.453 1 97.38 85 ILE A C 1
ATOM 650 O O . ILE A 1 85 ? 12.938 3.553 0.89 1 97.38 85 ILE A O 1
ATOM 654 N N . GLY A 1 86 ? 14.477 5.23 1.189 1 94.38 86 GLY A N 1
ATOM 655 C CA . GLY A 1 86 ? 14.656 4.953 2.605 1 94.38 86 GLY A CA 1
ATOM 656 C C . GLY A 1 86 ? 15.391 3.654 2.869 1 94.38 86 GLY A C 1
ATOM 657 O O . GLY A 1 86 ? 15.945 3.047 1.948 1 94.38 86 GLY A O 1
ATOM 658 N N . PRO A 1 87 ? 15.453 3.289 4.141 1 93.19 87 PRO A N 1
ATOM 659 C CA . PRO A 1 87 ? 16.141 2.047 4.484 1 93.19 87 PRO A CA 1
ATOM 660 C C . PRO A 1 87 ? 15.406 0.802 4.008 1 93.19 87 PRO A C 1
ATOM 662 O O . PRO A 1 87 ? 14.18 0.822 3.879 1 93.19 87 PRO A O 1
ATOM 665 N N . ALA A 1 88 ? 16.094 -0.277 3.863 1 91.19 88 ALA A N 1
ATOM 666 C CA . ALA A 1 88 ? 15.516 -1.524 3.373 1 91.19 88 ALA A CA 1
ATOM 667 C C . ALA A 1 88 ? 14.492 -2.08 4.359 1 91.19 88 ALA A C 1
ATOM 669 O O . ALA A 1 88 ? 13.625 -2.875 3.986 1 91.19 88 ALA A O 1
ATOM 670 N N . THR A 1 89 ? 14.578 -1.625 5.559 1 92.44 89 THR A N 1
ATOM 671 C CA . THR A 1 89 ? 13.711 -2.146 6.609 1 92.44 89 THR A CA 1
ATOM 672 C C . THR A 1 89 ? 12.359 -1.442 6.598 1 92.44 89 THR A C 1
ATOM 674 O O . THR A 1 89 ? 11.414 -1.887 7.254 1 92.44 89 THR A O 1
ATOM 677 N N . LEU A 1 90 ? 12.273 -0.376 5.82 1 94.81 90 LEU A N 1
ATOM 678 C CA . LEU A 1 90 ? 11.016 0.354 5.738 1 94.81 90 LEU A CA 1
ATOM 679 C C . LEU A 1 90 ? 9.938 -0.491 5.062 1 94.81 90 LEU A C 1
ATOM 681 O O . LEU A 1 90 ? 10.188 -1.104 4.02 1 94.81 90 LEU A O 1
ATOM 685 N N . ARG A 1 91 ? 8.773 -0.527 5.59 1 95.25 91 ARG A N 1
ATOM 686 C CA . ARG A 1 91 ? 7.676 -1.299 5.016 1 95.25 91 ARG A CA 1
ATOM 687 C C . ARG A 1 91 ? 7.172 -0.66 3.727 1 95.25 91 ARG A C 1
ATOM 689 O O . ARG A 1 91 ? 7.371 0.536 3.502 1 95.25 91 ARG A O 1
ATOM 696 N N . SER A 1 92 ? 6.484 -1.431 2.918 1 97.25 92 SER A N 1
ATOM 697 C CA . SER A 1 92 ? 6.051 -0.996 1.594 1 97.25 92 SER A CA 1
ATOM 698 C C . SER A 1 92 ? 5.09 0.184 1.685 1 97.25 92 SER A C 1
ATOM 700 O O . SER A 1 92 ? 5.211 1.152 0.932 1 97.25 92 SER A O 1
ATOM 702 N N . LEU A 1 93 ? 4.137 0.076 2.664 1 97.25 93 LEU A N 1
ATOM 703 C CA . LEU A 1 93 ? 3.182 1.171 2.795 1 97.25 93 LEU A CA 1
ATOM 704 C C . LEU A 1 93 ? 3.889 2.469 3.164 1 97.25 93 LEU A C 1
ATOM 706 O O . LEU A 1 93 ? 3.594 3.525 2.602 1 97.25 93 LEU A O 1
ATOM 710 N N . ASP A 1 94 ? 4.855 2.391 4.035 1 97.75 94 ASP A N 1
ATOM 711 C CA . ASP A 1 94 ? 5.629 3.559 4.449 1 97.75 94 ASP A CA 1
ATOM 712 C C . ASP A 1 94 ? 6.469 4.102 3.297 1 97.75 94 ASP A C 1
ATOM 714 O O . ASP A 1 94 ? 6.543 5.316 3.096 1 97.75 94 ASP A O 1
ATOM 718 N N . ALA A 1 95 ? 7.082 3.203 2.545 1 98.12 95 ALA A N 1
ATOM 719 C CA . ALA A 1 95 ? 7.895 3.588 1.394 1 98.12 95 ALA A CA 1
ATOM 720 C C . ALA A 1 95 ? 7.059 4.328 0.353 1 98.12 95 ALA A C 1
ATOM 722 O O . ALA A 1 95 ? 7.52 5.305 -0.243 1 98.12 95 ALA A O 1
ATOM 723 N N . ILE A 1 96 ? 5.863 3.91 0.161 1 98.56 96 ILE A N 1
ATOM 724 C CA . ILE A 1 96 ? 4.988 4.539 -0.825 1 98.56 96 ILE A CA 1
ATOM 725 C C . ILE A 1 96 ? 4.586 5.93 -0.344 1 98.56 96 ILE A C 1
ATOM 727 O O . ILE A 1 96 ? 4.543 6.879 -1.131 1 98.56 96 ILE A O 1
ATOM 731 N N . HIS A 1 97 ? 4.273 6.074 0.931 1 98.75 97 HIS A N 1
ATOM 732 C CA . HIS A 1 97 ? 4.004 7.398 1.473 1 98.75 97 HIS A CA 1
ATOM 733 C C . HIS A 1 97 ? 5.191 8.328 1.264 1 98.75 97 HIS A C 1
ATOM 735 O O . HIS A 1 97 ? 5.023 9.469 0.827 1 98.75 97 HIS A O 1
ATOM 741 N N . LEU A 1 98 ? 6.398 7.836 1.534 1 98.5 98 LEU A N 1
ATOM 742 C CA . LEU A 1 98 ? 7.602 8.648 1.362 1 98.5 98 LEU A CA 1
ATOM 743 C C . LEU A 1 98 ? 7.789 9.039 -0.1 1 98.5 98 LEU A C 1
ATOM 745 O O . LEU A 1 98 ? 8.07 10.195 -0.406 1 98.5 98 LEU A O 1
ATOM 749 N N . ALA A 1 99 ? 7.625 8.062 -0.961 1 98.5 99 ALA A N 1
ATOM 750 C CA . ALA A 1 99 ? 7.812 8.305 -2.389 1 98.5 99 ALA A CA 1
ATOM 751 C C . ALA A 1 99 ? 6.785 9.305 -2.916 1 98.5 99 ALA A C 1
ATOM 753 O O . ALA A 1 99 ? 7.109 10.156 -3.748 1 98.5 99 ALA A O 1
ATOM 754 N N . ALA A 1 100 ? 5.57 9.172 -2.447 1 98.31 100 ALA A N 1
ATOM 755 C CA . ALA A 1 100 ? 4.527 10.117 -2.85 1 98.31 100 ALA A CA 1
ATOM 756 C C . ALA A 1 100 ? 4.867 11.531 -2.404 1 98.31 100 ALA A C 1
ATOM 758 O O . ALA A 1 100 ? 4.766 12.477 -3.191 1 98.31 100 ALA A O 1
ATOM 759 N N . ALA A 1 101 ? 5.297 11.656 -1.167 1 98.31 101 ALA A N 1
ATOM 760 C CA . ALA A 1 101 ? 5.664 12.961 -0.636 1 98.31 101 ALA A CA 1
ATOM 761 C C . ALA A 1 101 ? 6.859 13.547 -1.384 1 98.31 101 ALA A C 1
ATOM 763 O O . ALA A 1 101 ? 6.945 14.758 -1.581 1 98.31 101 ALA A O 1
ATOM 764 N N . ALA A 1 102 ? 7.734 12.672 -1.815 1 97.12 102 ALA A N 1
ATOM 765 C CA . ALA A 1 102 ? 8.945 13.109 -2.51 1 97.12 102 ALA A CA 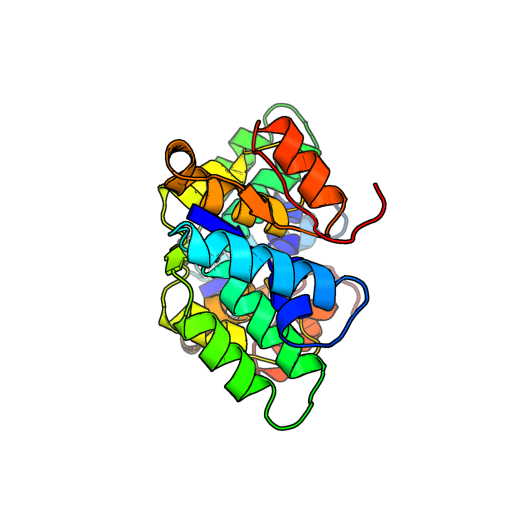1
ATOM 766 C C . ALA A 1 102 ? 8.602 13.805 -3.822 1 97.12 102 ALA A C 1
ATOM 768 O O . ALA A 1 102 ? 9.383 14.617 -4.324 1 97.12 102 ALA A O 1
ATOM 769 N N . GLN A 1 103 ? 7.434 13.469 -4.418 1 93 103 GLN A N 1
ATOM 770 C CA . GLN A 1 103 ? 6.98 14.109 -5.645 1 93 103 GLN A CA 1
ATOM 771 C C . GLN A 1 103 ? 6.879 15.625 -5.469 1 93 103 GLN A C 1
ATOM 773 O O . GLN A 1 103 ? 7.023 16.375 -6.438 1 93 103 GLN A O 1
ATOM 778 N N . ILE A 1 104 ? 6.652 16.078 -4.234 1 93.56 104 ILE A N 1
ATOM 779 C CA . ILE A 1 104 ? 6.449 17.484 -3.963 1 93.56 104 ILE A CA 1
ATOM 780 C C . ILE A 1 104 ? 7.52 18 -2.998 1 93.56 104 ILE A C 1
ATOM 782 O O . ILE A 1 104 ? 7.266 18.891 -2.191 1 93.56 104 ILE A O 1
ATOM 786 N N . LYS A 1 105 ? 8.617 17.328 -3.008 1 91.25 105 LYS A N 1
ATOM 787 C CA . LYS A 1 105 ? 9.68 17.609 -2.047 1 91.25 105 LYS A CA 1
ATOM 788 C C . LYS A 1 105 ? 10.016 19.094 -2.027 1 91.25 105 LYS A C 1
ATOM 790 O O . LYS A 1 105 ? 10.25 19.672 -0.96 1 91.25 105 LYS A O 1
ATOM 795 N N . ARG A 1 106 ? 10.031 19.781 -3.168 1 93.5 106 ARG A N 1
ATOM 796 C CA . ARG A 1 106 ? 10.438 21.188 -3.264 1 93.5 106 ARG A CA 1
ATOM 797 C C . ARG A 1 106 ? 9.453 22.094 -2.533 1 93.5 106 ARG A C 1
ATOM 799 O O . ARG A 1 106 ? 9.836 23.141 -2.002 1 93.5 106 ARG A O 1
ATOM 806 N N . GLU A 1 107 ? 8.25 21.672 -2.48 1 95.25 107 GLU A N 1
ATOM 807 C CA . GLU A 1 107 ? 7.207 22.484 -1.869 1 95.25 107 GLU A CA 1
ATOM 808 C C . GLU A 1 107 ? 6.805 21.938 -0.502 1 95.25 107 GLU A C 1
ATOM 810 O O . GLU A 1 107 ? 5.996 22.547 0.201 1 95.25 107 GLU A O 1
ATOM 815 N N . LEU A 1 108 ? 7.363 20.812 -0.183 1 96.69 108 LEU A N 1
ATOM 816 C CA . LEU A 1 108 ? 6.965 20.141 1.054 1 96.69 108 LEU A CA 1
ATOM 817 C C . LEU A 1 108 ? 7.504 20.891 2.27 1 96.69 108 LEU A C 1
ATOM 819 O O . LEU A 1 108 ? 8.719 21 2.445 1 96.69 108 LEU A O 1
ATOM 823 N N . THR A 1 109 ? 6.613 21.328 3.121 1 97.5 109 THR A N 1
ATOM 824 C CA . THR A 1 109 ? 7.031 22.062 4.316 1 97.5 109 THR A CA 1
ATOM 825 C C . THR A 1 109 ? 7.055 21.125 5.527 1 97.5 109 THR A C 1
ATOM 827 O O . THR A 1 109 ? 7.828 21.344 6.465 1 97.5 109 THR A O 1
ATOM 830 N N . ALA A 1 110 ? 6.184 20.109 5.504 1 98.19 110 ALA A N 1
ATOM 831 C CA . ALA A 1 110 ? 6.191 19.141 6.598 1 98.19 110 ALA A CA 1
ATOM 832 C C . ALA A 1 110 ? 5.508 17.828 6.184 1 98.19 110 ALA A C 1
ATOM 834 O O . ALA A 1 110 ? 4.488 17.859 5.488 1 98.19 110 ALA A O 1
ATOM 835 N N . PHE A 1 111 ? 6.082 16.797 6.559 1 98.69 111 PHE A N 1
ATOM 836 C CA . PHE A 1 111 ? 5.461 15.484 6.547 1 98.69 111 PHE A CA 1
ATOM 837 C C . PHE A 1 111 ? 4.852 15.164 7.906 1 98.69 111 PHE A C 1
ATOM 839 O O . PHE A 1 111 ? 5.57 14.961 8.883 1 98.69 111 PHE A O 1
ATOM 846 N N . VAL A 1 112 ? 3.541 15.055 7.957 1 98.75 112 VAL A N 1
ATOM 847 C CA . VAL A 1 112 ? 2.846 14.859 9.227 1 98.75 112 VAL A CA 1
ATOM 848 C C . VAL A 1 112 ? 2.531 13.375 9.406 1 98.75 112 VAL A C 1
ATOM 850 O O . VAL A 1 112 ? 1.806 12.781 8.609 1 98.75 112 VAL A O 1
ATOM 853 N N . THR A 1 113 ? 3.084 12.805 10.414 1 98.62 113 THR A N 1
ATOM 854 C CA . THR A 1 113 ? 2.854 11.398 10.734 1 98.62 113 THR A CA 1
ATOM 855 C C . THR A 1 113 ? 3.029 11.148 12.234 1 98.62 113 THR A C 1
ATOM 857 O O . THR A 1 113 ? 3.791 11.852 12.898 1 98.62 113 THR A O 1
ATOM 860 N N . TYR A 1 114 ? 2.293 10.18 12.727 1 97.81 114 TYR A N 1
ATOM 861 C CA . TYR A 1 114 ? 2.404 9.781 14.125 1 97.81 114 TYR A CA 1
ATOM 862 C C . TYR A 1 114 ? 2.924 8.352 14.242 1 97.81 114 TYR A C 1
ATOM 864 O O . TYR A 1 114 ? 2.932 7.777 15.336 1 97.81 114 TYR A O 1
ATOM 872 N N . ASP A 1 115 ? 3.229 7.766 13.102 1 96.56 115 ASP A N 1
ATOM 873 C CA . ASP A 1 115 ? 3.887 6.461 13.062 1 96.56 115 ASP A CA 1
ATOM 874 C C . ASP A 1 115 ? 5.395 6.605 13.258 1 96.56 115 ASP A C 1
ATOM 876 O O . ASP A 1 115 ? 6.086 7.168 12.414 1 96.56 115 ASP A O 1
ATOM 880 N N . HIS A 1 116 ? 5.941 6.02 14.25 1 94.75 116 HIS A N 1
ATOM 881 C CA . HIS A 1 116 ? 7.344 6.184 14.633 1 94.75 116 HIS A CA 1
ATOM 882 C C . HIS A 1 116 ? 8.266 5.59 13.578 1 94.75 116 HIS A C 1
ATOM 884 O O . HIS A 1 116 ? 9.352 6.121 13.32 1 94.75 116 HIS A O 1
ATOM 890 N N . ARG A 1 117 ? 7.883 4.508 13 1 93.31 117 ARG A N 1
ATOM 891 C CA . ARG A 1 117 ? 8.695 3.906 11.945 1 93.31 117 ARG A CA 1
ATOM 892 C C . ARG A 1 117 ? 8.773 4.82 10.727 1 93.31 117 ARG A C 1
ATOM 894 O O . ARG A 1 117 ? 9.844 4.988 10.141 1 93.31 117 ARG A O 1
ATOM 901 N N . LEU A 1 118 ? 7.625 5.414 10.461 1 97 118 LEU A N 1
ATOM 902 C CA . LEU A 1 118 ? 7.602 6.316 9.312 1 97 118 LEU A CA 1
ATOM 903 C C . LEU A 1 118 ? 8.375 7.598 9.609 1 97 118 LEU A C 1
ATOM 905 O O . LEU A 1 118 ? 9.023 8.156 8.727 1 97 118 LEU A O 1
ATOM 909 N N . LEU A 1 119 ? 8.328 8.023 10.859 1 96.75 119 LEU A N 1
ATOM 910 C CA . LEU A 1 119 ? 9.125 9.172 11.266 1 96.75 119 LEU A CA 1
ATOM 911 C C . LEU A 1 119 ? 10.609 8.93 11.008 1 96.75 119 LEU A C 1
ATOM 913 O O . LEU A 1 119 ? 11.305 9.789 10.469 1 96.75 119 LEU A O 1
ATOM 917 N N . SER A 1 120 ? 11.039 7.797 11.391 1 94.81 120 SER A N 1
ATOM 918 C CA . SER A 1 120 ? 12.438 7.434 11.172 1 94.81 120 SER A CA 1
ATOM 919 C C . SER A 1 120 ? 12.781 7.426 9.688 1 94.81 120 SER A C 1
ATOM 921 O O . SER A 1 120 ? 13.844 7.902 9.289 1 94.81 120 SER A O 1
ATOM 923 N N . GLY A 1 121 ? 11.891 6.887 8.867 1 94.94 121 GLY A N 1
ATOM 924 C CA . GLY A 1 121 ? 12.078 6.914 7.426 1 94.94 121 GLY A CA 1
ATOM 925 C C . GLY A 1 121 ? 12.164 8.32 6.859 1 94.94 121 GLY A C 1
ATOM 926 O O . GLY A 1 121 ? 13.008 8.602 6.008 1 94.94 121 GLY A O 1
ATOM 927 N N . CYS A 1 122 ? 11.328 9.203 7.344 1 96.94 122 CYS A N 1
ATOM 928 C CA . CYS A 1 122 ? 11.32 10.602 6.91 1 96.94 122 CYS A CA 1
ATOM 929 C C . CYS A 1 122 ? 12.664 11.266 7.207 1 96.94 122 CYS A C 1
ATOM 931 O O . CYS A 1 122 ? 13.219 11.961 6.355 1 96.94 122 CYS A O 1
ATOM 933 N N . ARG A 1 123 ? 13.164 11.008 8.383 1 94.06 123 ARG A N 1
ATOM 934 C CA . ARG A 1 123 ? 14.445 11.578 8.789 1 94.06 123 ARG A CA 1
ATOM 935 C C . ARG A 1 123 ? 15.57 11.109 7.871 1 94.06 123 ARG A C 1
ATOM 937 O O . ARG A 1 123 ? 16.406 11.906 7.453 1 94.06 123 ARG A O 1
ATOM 944 N N . GLU A 1 124 ? 15.516 9.945 7.551 1 93 124 GLU A N 1
ATOM 945 C CA . GLU A 1 124 ? 16.562 9.359 6.723 1 93 124 GLU A CA 1
ATOM 946 C C . GLU A 1 124 ? 16.562 9.961 5.324 1 93 124 GLU A C 1
ATOM 948 O O . GLU A 1 124 ? 17.625 10.07 4.688 1 93 124 GLU A O 1
ATOM 953 N N . VAL A 1 125 ? 15.461 10.375 4.859 1 94.25 125 VAL A N 1
ATOM 954 C CA . VAL A 1 125 ? 15.398 10.883 3.49 1 94.25 125 VAL A CA 1
ATOM 955 C C . VAL A 1 125 ? 15.422 12.406 3.504 1 94.25 125 VAL A C 1
ATOM 957 O O . VAL A 1 125 ? 15.289 13.047 2.457 1 94.25 125 VAL A O 1
ATOM 960 N N . GLY A 1 126 ? 15.453 12.992 4.664 1 95.19 126 GLY A N 1
ATOM 961 C CA . GLY A 1 126 ? 15.656 14.422 4.801 1 95.19 126 GLY A CA 1
ATOM 962 C C . GLY A 1 126 ? 14.359 15.219 4.777 1 95.19 126 GLY A C 1
ATOM 963 O O . GLY A 1 126 ? 14.352 16.391 4.41 1 95.19 126 GLY A O 1
ATOM 964 N N . PHE A 1 127 ? 13.273 14.586 5.094 1 97 127 PHE A N 1
ATOM 965 C CA . PHE A 1 127 ? 12.008 15.305 5.164 1 97 127 PHE A CA 1
ATOM 966 C C . PHE A 1 127 ? 11.859 16 6.512 1 97 127 PHE A C 1
ATOM 968 O O . PHE A 1 127 ? 12.203 15.43 7.551 1 97 127 PHE A O 1
ATOM 975 N N . VAL A 1 128 ? 11.367 17.188 6.527 1 97.12 128 VAL A N 1
ATOM 976 C CA . VAL A 1 128 ? 10.914 17.844 7.754 1 97.12 128 VAL A CA 1
ATOM 977 C C . VAL A 1 128 ? 9.609 17.203 8.219 1 97.12 128 VAL A C 1
ATOM 979 O O . VAL A 1 128 ? 8.688 17 7.43 1 97.12 128 VAL A O 1
ATOM 982 N N . THR A 1 129 ? 9.609 16.828 9.516 1 98.19 129 THR A N 1
ATOM 983 C CA . THR A 1 129 ? 8.43 16.125 10.016 1 98.19 129 THR A CA 1
ATOM 984 C C . THR A 1 129 ? 7.707 16.953 11.07 1 98.19 129 THR A C 1
ATOM 986 O O . THR A 1 129 ? 8.289 17.891 11.641 1 98.19 129 THR A O 1
ATOM 989 N N . ALA A 1 130 ? 6.434 16.719 11.188 1 98.31 130 ALA A N 1
ATOM 990 C CA . ALA A 1 130 ? 5.613 17.281 12.258 1 98.31 130 ALA A CA 1
ATOM 991 C C . ALA A 1 130 ? 4.715 16.219 12.883 1 98.31 130 ALA A C 1
ATOM 993 O O . ALA A 1 130 ? 4.156 15.383 12.172 1 98.31 130 ALA A O 1
ATOM 994 N N . SER A 1 131 ? 4.66 16.219 14.188 1 98.44 131 SER A N 1
ATOM 995 C CA . SER A 1 131 ? 3.738 15.406 14.977 1 98.44 131 SER A CA 1
ATOM 996 C C . SER A 1 131 ? 3.133 16.219 16.125 1 98.44 131 SER A C 1
ATOM 998 O O . SER A 1 131 ? 3.365 15.922 17.297 1 98.44 131 SER A O 1
ATOM 1000 N N . PRO A 1 132 ? 2.312 17.188 15.711 1 98.25 132 PRO A N 1
ATOM 1001 C CA . PRO A 1 132 ? 1.78 18.078 16.75 1 98.25 132 PRO A CA 1
ATOM 1002 C C . PRO A 1 132 ? 1.144 17.312 17.906 1 98.25 132 PRO A C 1
ATOM 1004 O O . PRO A 1 132 ? 0.301 16.438 17.688 1 98.25 132 PRO A O 1
ATOM 1007 N N . GLY A 1 133 ? 1.593 17.656 19.141 1 97.44 133 GLY A N 1
ATOM 1008 C CA . GLY A 1 133 ? 1.019 17.078 20.359 1 97.44 133 GLY A CA 1
ATOM 1009 C C . GLY A 1 133 ? 1.737 15.828 20.828 1 97.44 133 GLY A C 1
ATOM 1010 O O . GLY A 1 133 ? 1.546 15.391 21.953 1 97.44 133 GLY A O 1
ATOM 1011 N N . ALA A 1 134 ? 2.547 15.219 19.906 1 92.94 134 ALA A N 1
ATOM 1012 C CA . ALA A 1 134 ? 3.227 13.984 20.297 1 92.94 134 ALA A CA 1
ATOM 1013 C C . ALA A 1 134 ? 4.391 14.273 21.25 1 92.94 134 ALA A C 1
ATOM 1015 O O . ALA A 1 134 ? 5.082 15.281 21.094 1 92.94 134 ALA A O 1
ATOM 1016 N N . VAL A 1 135 ? 4.449 13.547 22.234 1 80.5 135 VAL A N 1
ATOM 1017 C CA . VAL A 1 135 ? 5.57 13.688 23.156 1 80.5 135 VAL A CA 1
ATOM 1018 C C . VAL A 1 135 ? 6.824 13.055 22.562 1 80.5 135 VAL A C 1
ATOM 1020 O O . VAL A 1 135 ? 6.793 11.906 22.109 1 80.5 135 VAL A O 1
ATOM 1023 N N . ARG A 1 136 ? 7.723 13.859 22.094 1 63.59 136 ARG A N 1
ATOM 1024 C CA . ARG A 1 136 ? 8.961 13.352 21.5 1 63.59 136 ARG A CA 1
ATOM 1025 C C . ARG A 1 136 ? 9.82 12.648 22.531 1 63.59 136 ARG A C 1
ATOM 1027 O O . ARG A 1 136 ? 9.773 12.984 23.719 1 63.59 136 ARG A O 1
ATOM 1034 N N . MET B 1 1 ? -5.582 -16.75 -16.531 1 96.12 1 MET B N 1
ATOM 1035 C CA . MET B 1 1 ? -4.547 -15.914 -15.93 1 96.12 1 MET B CA 1
ATOM 1036 C C . MET B 1 1 ? -4.445 -16.156 -14.43 1 96.12 1 MET B C 1
ATOM 1038 O O . MET B 1 1 ? -5.453 -16.422 -13.773 1 96.12 1 MET B O 1
ATOM 1042 N N . ILE B 1 2 ? -3.215 -16.109 -13.914 1 98 2 ILE B N 1
ATOM 1043 C CA . ILE B 1 2 ? -2.938 -16.312 -12.5 1 98 2 ILE B CA 1
ATOM 1044 C C . ILE B 1 2 ? -2.465 -14.992 -11.875 1 98 2 ILE B C 1
ATOM 1046 O O . ILE B 1 2 ? -1.682 -14.258 -12.484 1 98 2 ILE B O 1
ATOM 1050 N N . TYR B 1 3 ? -3.039 -14.758 -10.75 1 98.81 3 TYR B N 1
ATOM 1051 C CA . TYR B 1 3 ? -2.533 -13.617 -9.992 1 98.81 3 TYR B CA 1
ATOM 1052 C C . TYR B 1 3 ? -1.701 -14.086 -8.805 1 98.81 3 TYR B C 1
ATOM 1054 O O . TYR B 1 3 ? -2.115 -14.977 -8.055 1 98.81 3 TYR B O 1
ATOM 1062 N N . MET B 1 4 ? -0.565 -13.461 -8.656 1 98.81 4 MET B N 1
ATOM 1063 C CA . MET B 1 4 ? 0.311 -13.805 -7.543 1 98.81 4 MET B CA 1
ATOM 1064 C C . MET B 1 4 ? 0.537 -12.609 -6.633 1 98.81 4 MET B C 1
ATOM 1066 O O . MET B 1 4 ? 0.952 -11.539 -7.094 1 98.81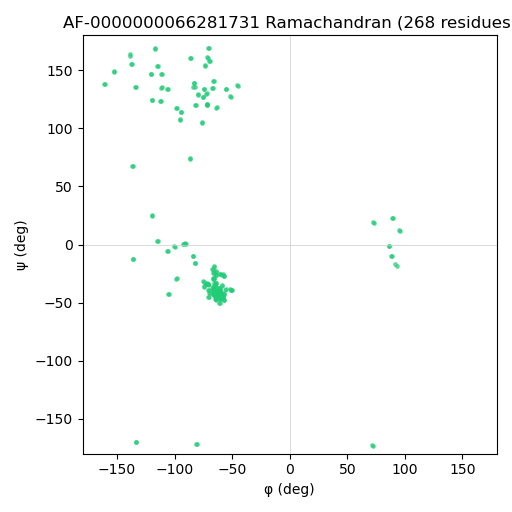 4 MET B O 1
ATOM 1070 N N . ASP B 1 5 ? 0.229 -12.789 -5.324 1 98.56 5 ASP B N 1
ATOM 1071 C CA . ASP B 1 5 ? 0.613 -11.734 -4.387 1 98.56 5 ASP B CA 1
ATOM 1072 C C . ASP B 1 5 ? 2.082 -11.859 -3.994 1 98.56 5 ASP B C 1
ATOM 1074 O O . ASP B 1 5 ? 2.807 -12.703 -4.535 1 98.56 5 ASP B O 1
ATOM 1078 N N . THR B 1 6 ? 2.475 -11.086 -3.055 1 98.06 6 THR B N 1
ATOM 1079 C CA . THR B 1 6 ? 3.896 -10.969 -2.756 1 98.06 6 THR B CA 1
ATOM 1080 C C . THR B 1 6 ? 4.395 -12.211 -2.016 1 98.06 6 THR B C 1
ATOM 1082 O O . THR B 1 6 ? 5.555 -12.602 -2.158 1 98.06 6 THR B O 1
ATOM 1085 N N . SER B 1 7 ? 3.508 -12.82 -1.202 1 97.75 7 SER B N 1
ATOM 1086 C CA . SER B 1 7 ? 3.932 -14.039 -0.525 1 97.75 7 SER B CA 1
ATOM 1087 C C . SER B 1 7 ? 4.293 -15.133 -1.527 1 97.75 7 SER B C 1
ATOM 1089 O O . SER B 1 7 ? 5.238 -15.891 -1.312 1 97.75 7 SER B O 1
ATOM 1091 N N . ALA B 1 8 ? 3.586 -15.25 -2.576 1 98.44 8 ALA B N 1
ATOM 1092 C CA . ALA B 1 8 ? 3.869 -16.203 -3.639 1 98.44 8 ALA B CA 1
ATOM 1093 C C . ALA B 1 8 ? 5.117 -15.812 -4.418 1 98.44 8 ALA B C 1
ATOM 1095 O O . ALA B 1 8 ? 5.98 -16.656 -4.699 1 98.44 8 ALA B O 1
ATOM 1096 N N . LEU B 1 9 ? 5.242 -14.578 -4.766 1 98.25 9 LEU B N 1
ATOM 1097 C CA . LEU B 1 9 ? 6.391 -14.102 -5.523 1 98.25 9 LEU B CA 1
ATOM 1098 C C . LEU B 1 9 ? 7.684 -14.312 -4.746 1 98.25 9 LEU B C 1
ATOM 1100 O O . LEU B 1 9 ? 8.695 -14.719 -5.316 1 98.25 9 LEU B O 1
ATOM 1104 N N . THR B 1 10 ? 7.641 -13.961 -3.439 1 97.06 10 THR B N 1
ATOM 1105 C CA . THR B 1 10 ? 8.82 -14.102 -2.594 1 97.06 10 THR B CA 1
ATOM 1106 C C . THR B 1 10 ? 9.297 -15.555 -2.568 1 97.06 10 THR B C 1
ATOM 1108 O O . THR B 1 10 ? 10.5 -15.812 -2.611 1 97.06 10 THR B O 1
ATOM 1111 N N . LYS B 1 11 ? 8.359 -16.5 -2.611 1 96.19 11 LYS B N 1
ATOM 1112 C CA . LYS B 1 11 ? 8.688 -17.922 -2.59 1 96.19 11 LYS B CA 1
ATOM 1113 C C . LYS B 1 11 ? 9.445 -18.328 -3.852 1 96.19 11 LYS B C 1
ATOM 1115 O O . LYS B 1 11 ? 10.164 -19.328 -3.854 1 96.19 11 LYS B O 1
ATOM 1120 N N . LEU B 1 12 ? 9.266 -17.594 -4.91 1 96.25 12 LEU B N 1
ATOM 1121 C CA . LEU B 1 12 ? 9.938 -17.922 -6.164 1 96.25 12 LEU B CA 1
ATOM 1122 C C . LEU B 1 12 ? 11.367 -17.375 -6.168 1 96.25 12 LEU B C 1
ATOM 1124 O O . LEU B 1 12 ? 12.188 -17.797 -6.996 1 96.25 12 LEU B O 1
ATOM 1128 N N . LEU B 1 13 ? 11.68 -16.469 -5.266 1 94.06 13 LEU B N 1
ATOM 1129 C CA . LEU B 1 13 ? 12.984 -15.82 -5.242 1 94.06 13 LEU B CA 1
ATOM 1130 C C . LEU B 1 13 ? 13.836 -16.359 -4.098 1 94.06 13 LEU B C 1
ATOM 1132 O O . LEU B 1 13 ? 15.055 -16.484 -4.23 1 94.06 13 LEU B O 1
ATOM 1136 N N . ILE B 1 14 ? 13.188 -16.516 -2.977 1 91.19 14 ILE B N 1
ATOM 1137 C CA . ILE B 1 14 ? 13.844 -16.984 -1.761 1 91.19 14 ILE B CA 1
ATOM 1138 C C . ILE B 1 14 ? 13.312 -18.375 -1.407 1 91.19 14 ILE B C 1
ATOM 1140 O O . ILE B 1 14 ? 12.109 -18.562 -1.23 1 91.19 14 ILE B O 1
ATOM 1144 N N . SER B 1 15 ? 14.258 -19.297 -1.313 1 90.69 15 SER B N 1
ATOM 1145 C CA . SER B 1 15 ? 13.859 -20.672 -1.021 1 90.69 15 SER B CA 1
ATOM 1146 C C . SER B 1 15 ? 13.195 -20.766 0.346 1 90.69 15 SER B C 1
ATOM 1148 O O . SER B 1 15 ? 13.781 -20.391 1.36 1 90.69 15 SER B O 1
ATOM 1150 N N . GLU B 1 16 ? 11.984 -21.156 0.362 1 91.5 16 GLU B N 1
ATOM 1151 C CA . GLU B 1 16 ? 11.125 -21.328 1.53 1 91.5 16 GLU B CA 1
ATOM 1152 C C . GLU B 1 16 ? 10.289 -22.609 1.412 1 91.5 16 GLU B C 1
ATOM 1154 O O . GLU B 1 16 ? 10.266 -23.234 0.355 1 91.5 16 GLU B O 1
ATOM 1159 N N . PRO B 1 17 ? 9.758 -23.047 2.541 1 94.12 17 PRO B N 1
ATOM 1160 C CA . PRO B 1 17 ? 8.781 -24.125 2.402 1 94.12 17 PRO B CA 1
ATOM 1161 C C . PRO B 1 17 ? 7.781 -23.875 1.274 1 94.12 17 PRO B C 1
ATOM 1163 O O . PRO B 1 17 ? 7.352 -22.75 1.064 1 94.12 17 PRO B O 1
ATOM 1166 N N . GLU B 1 18 ? 7.398 -24.828 0.393 1 97.06 18 GLU B N 1
ATOM 1167 C CA . GLU B 1 18 ? 6.391 -24.859 -0.662 1 97.06 18 GLU B CA 1
ATOM 1168 C C . GLU B 1 18 ? 6.941 -24.312 -1.975 1 97.06 18 GLU B C 1
ATOM 1170 O O . GLU B 1 18 ? 6.238 -24.281 -2.984 1 97.06 18 GLU B O 1
ATOM 1175 N N . THR B 1 19 ? 8.234 -23.875 -1.924 1 97.75 19 THR B N 1
ATOM 1176 C CA . THR B 1 19 ? 8.828 -23.312 -3.133 1 97.75 19 THR B CA 1
ATOM 1177 C C . THR B 1 19 ? 8.758 -24.312 -4.285 1 97.75 19 THR B C 1
ATOM 1179 O O . THR B 1 19 ? 8.305 -23.969 -5.379 1 97.75 19 THR B O 1
ATOM 1182 N N . THR B 1 20 ? 9.148 -25.562 -4.047 1 97.88 20 THR B N 1
ATOM 1183 C CA . THR B 1 20 ? 9.195 -26.578 -5.086 1 97.88 20 THR B CA 1
ATOM 1184 C C . THR B 1 20 ? 7.801 -26.875 -5.629 1 97.88 20 THR B C 1
ATOM 1186 O O . THR B 1 20 ? 7.602 -26.938 -6.844 1 97.88 20 THR B O 1
ATOM 1189 N N . GLU B 1 21 ? 6.871 -26.969 -4.754 1 98.44 21 GLU B N 1
ATOM 1190 C CA . GLU B 1 21 ? 5.492 -27.234 -5.152 1 98.44 21 GLU B CA 1
ATOM 1191 C C . GLU B 1 21 ? 4.914 -26.078 -5.965 1 98.44 21 GLU B C 1
ATOM 1193 O O . GLU B 1 21 ? 4.207 -26.297 -6.949 1 98.44 21 GLU B O 1
ATOM 1198 N N . LEU B 1 22 ? 5.234 -24.875 -5.551 1 98.44 22 LEU B N 1
ATOM 1199 C CA . LEU B 1 22 ? 4.75 -23.703 -6.266 1 98.44 22 LEU B CA 1
ATOM 1200 C C . LEU B 1 22 ? 5.34 -23.641 -7.672 1 98.44 22 LEU B C 1
ATOM 1202 O O . LEU B 1 22 ? 4.617 -23.438 -8.648 1 98.44 22 LEU B O 1
ATOM 1206 N N . ARG B 1 23 ? 6.602 -23.875 -7.828 1 98 23 ARG B N 1
ATOM 1207 C CA . ARG B 1 23 ? 7.27 -23.844 -9.125 1 98 23 ARG B CA 1
ATOM 1208 C C . ARG B 1 23 ? 6.707 -24.891 -10.07 1 98 23 ARG B C 1
ATOM 1210 O O . ARG B 1 23 ? 6.445 -24.625 -11.242 1 98 23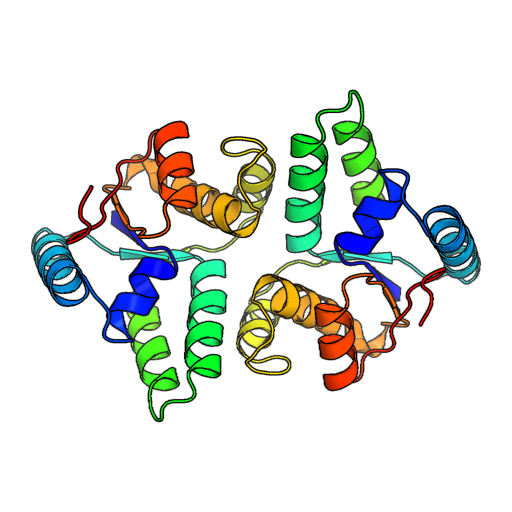 ARG B O 1
ATOM 1217 N N . THR B 1 24 ? 6.547 -26.078 -9.516 1 98.31 24 THR B N 1
ATOM 1218 C CA . THR B 1 24 ? 5.996 -27.172 -10.312 1 98.31 24 THR B CA 1
ATOM 1219 C C . THR B 1 24 ? 4.59 -26.828 -10.797 1 98.31 24 THR B C 1
ATOM 1221 O O . THR B 1 24 ? 4.27 -27.016 -11.969 1 98.31 24 THR B O 1
ATOM 1224 N N . TRP B 1 25 ? 3.799 -26.312 -9.891 1 98.44 25 TRP B N 1
ATOM 1225 C CA . TRP B 1 25 ? 2.426 -25.938 -10.211 1 98.44 25 TRP B CA 1
ATOM 1226 C C . TRP B 1 25 ? 2.391 -24.844 -11.273 1 98.44 25 TRP B C 1
ATOM 1228 O O . TRP B 1 25 ? 1.624 -24.938 -12.234 1 98.44 25 TRP B O 1
ATOM 1238 N N . LEU B 1 26 ? 3.225 -23.844 -11.133 1 98.12 26 LEU B N 1
ATOM 1239 C CA . LEU B 1 26 ? 3.27 -22.734 -12.086 1 98.12 26 LEU B CA 1
ATOM 1240 C C . LEU B 1 26 ? 3.705 -23.234 -13.461 1 98.12 26 LEU B C 1
ATOM 1242 O O . LEU B 1 26 ? 3.205 -22.75 -14.484 1 98.12 26 LEU B O 1
ATOM 1246 N N . THR B 1 27 ? 4.664 -24.141 -13.469 1 97.62 27 THR B N 1
ATOM 1247 C CA . THR B 1 27 ? 5.109 -24.734 -14.727 1 97.62 27 THR B CA 1
ATOM 1248 C C . THR B 1 27 ? 3.957 -25.453 -15.43 1 97.62 27 THR B C 1
ATOM 1250 O O . THR B 1 27 ? 3.779 -25.312 -16.641 1 97.62 27 THR B O 1
ATOM 1253 N N . ALA B 1 28 ? 3.24 -26.156 -14.641 1 98 28 ALA B N 1
ATOM 1254 C CA . ALA B 1 28 ? 2.078 -26.844 -15.195 1 98 28 ALA B CA 1
ATOM 1255 C C . ALA B 1 28 ? 1.059 -25.859 -15.742 1 98 28 ALA B C 1
ATOM 1257 O O . ALA B 1 28 ? 0.517 -26.047 -16.828 1 98 28 ALA B O 1
ATOM 1258 N N . GLN B 1 29 ? 0.77 -24.797 -15 1 97.5 29 GLN B N 1
ATOM 1259 C CA . GLN B 1 29 ? -0.176 -23.766 -15.438 1 97.5 29 GLN B CA 1
ATOM 1260 C C . GLN B 1 29 ? 0.294 -23.094 -16.719 1 97.5 29 GLN B C 1
ATOM 1262 O O . GLN B 1 29 ? -0.502 -22.875 -17.641 1 97.5 29 GLN B O 1
ATOM 1267 N N . SER B 1 30 ? 1.587 -22.766 -16.719 1 96.38 30 SER B N 1
ATOM 1268 C CA . SER B 1 30 ? 2.16 -22.141 -17.906 1 96.38 30 SER B CA 1
ATOM 1269 C C . SER B 1 30 ? 2.033 -23.062 -19.125 1 96.38 30 SER B C 1
ATOM 1271 O O . SER B 1 30 ? 1.771 -22.594 -20.234 1 96.38 30 SER B O 1
ATOM 1273 N N . GLY B 1 31 ? 2.293 -24.344 -18.891 1 96.69 31 GLY B N 1
ATOM 1274 C CA . GLY B 1 31 ? 2.131 -25.328 -19.953 1 96.69 31 GLY B CA 1
ATOM 1275 C C . GLY B 1 31 ? 0.724 -25.375 -20.516 1 96.69 31 GLY B C 1
ATOM 1276 O O . GLY B 1 31 ? 0.52 -25.781 -21.656 1 96.69 31 GLY B O 1
ATOM 1277 N N . GLN B 1 32 ? -0.236 -25 -19.75 1 96.69 32 GLN B N 1
ATOM 1278 C CA . GLN B 1 32 ? -1.637 -24.969 -20.156 1 96.69 32 GLN B CA 1
ATOM 1279 C C . GLN B 1 32 ? -2.008 -23.609 -20.766 1 96.69 32 GLN B C 1
ATOM 1281 O O . GLN B 1 32 ? -3.18 -23.359 -21.047 1 96.69 32 GLN B O 1
ATOM 1286 N N . GLY B 1 33 ? -1 -22.703 -20.828 1 95.81 33 GLY B N 1
ATOM 1287 C CA . GLY B 1 33 ? -1.203 -21.438 -21.516 1 95.81 33 GLY B CA 1
ATOM 1288 C C . GLY B 1 33 ? -1.602 -20.312 -20.562 1 95.81 33 GLY B C 1
ATOM 1289 O O . GLY B 1 33 ? -2.021 -19.25 -21.016 1 95.81 33 GLY B O 1
ATOM 1290 N N . GLU B 1 34 ? -1.469 -20.578 -19.25 1 96.31 34 GLU B N 1
ATOM 1291 C CA . GLU B 1 34 ? -1.84 -19.547 -18.297 1 96.31 34 GLU B CA 1
ATOM 1292 C C . GLU B 1 34 ? -0.742 -18.5 -18.156 1 96.31 34 GLU B C 1
ATOM 1294 O O . GLU B 1 34 ? 0.432 -18.844 -18 1 96.31 34 GLU B O 1
ATOM 1299 N N . ASP B 1 35 ? -1.131 -17.234 -18.281 1 96.88 35 ASP B N 1
ATOM 1300 C CA . ASP B 1 35 ? -0.236 -16.141 -17.922 1 96.88 35 ASP B CA 1
ATOM 1301 C C . ASP B 1 35 ? -0.334 -15.812 -16.438 1 96.88 35 ASP B C 1
ATOM 1303 O O . ASP B 1 35 ? -1.294 -16.203 -15.773 1 96.88 35 ASP B O 1
ATOM 1307 N N . ALA B 1 36 ? 0.683 -15.164 -15.977 1 98.06 36 ALA B N 1
ATOM 1308 C CA . ALA B 1 36 ? 0.708 -14.758 -14.57 1 98.06 36 ALA B CA 1
ATOM 1309 C C . ALA B 1 36 ? 0.816 -13.242 -14.438 1 98.06 36 ALA B C 1
ATOM 1311 O O . ALA B 1 36 ? 1.431 -12.578 -15.281 1 98.06 36 ALA B O 1
ATOM 1312 N N . ALA B 1 37 ? 0.204 -12.75 -13.414 1 98.62 37 ALA B N 1
ATOM 1313 C CA . ALA B 1 37 ? 0.193 -11.312 -13.172 1 98.62 37 ALA B CA 1
ATOM 1314 C C . ALA B 1 37 ? 0.42 -11 -11.695 1 98.62 37 ALA B C 1
ATOM 1316 O O . ALA B 1 37 ? 0.242 -11.867 -10.836 1 98.62 37 ALA B O 1
ATOM 1317 N N . THR B 1 38 ? 0.891 -9.898 -11.406 1 98.75 38 THR B N 1
ATOM 1318 C CA . THR B 1 38 ? 0.824 -9.203 -10.125 1 98.75 38 THR B CA 1
ATOM 1319 C C . THR B 1 38 ? 0.421 -7.746 -10.32 1 98.75 38 THR B C 1
ATOM 1321 O O . THR B 1 38 ? -0.102 -7.375 -11.375 1 98.75 38 THR B O 1
ATOM 1324 N N . SER B 1 39 ? 0.517 -6.965 -9.297 1 98.69 39 SER B N 1
ATOM 1325 C CA . SER B 1 39 ? 0.148 -5.559 -9.406 1 98.69 39 SER B CA 1
ATOM 1326 C C . SER B 1 39 ? 1.351 -4.652 -9.156 1 98.69 39 SER B C 1
ATOM 1328 O O . SER B 1 39 ? 2.408 -5.117 -8.727 1 98.69 39 SER B O 1
ATOM 1330 N N . THR B 1 40 ? 1.13 -3.387 -9.477 1 98.25 40 THR B N 1
ATOM 1331 C CA . THR B 1 40 ? 2.109 -2.363 -9.133 1 98.25 40 THR B CA 1
ATOM 1332 C C . THR B 1 40 ? 2.494 -2.461 -7.656 1 98.25 40 THR B C 1
ATOM 1334 O O . THR B 1 40 ? 3.664 -2.307 -7.305 1 98.25 40 THR B O 1
ATOM 1337 N N . LEU B 1 41 ? 1.507 -2.74 -6.82 1 98.5 41 LEU B N 1
ATOM 1338 C CA . LEU B 1 41 ? 1.798 -2.92 -5.402 1 98.5 41 LEU B CA 1
ATOM 1339 C C . LEU B 1 41 ? 2.699 -4.133 -5.18 1 98.5 41 LEU B C 1
ATOM 1341 O O . LEU B 1 41 ? 3.672 -4.059 -4.426 1 98.5 41 LEU B O 1
ATOM 1345 N N . GLY B 1 42 ? 2.363 -5.227 -5.816 1 98.62 42 GLY B N 1
ATOM 1346 C CA . GLY B 1 42 ? 3.186 -6.422 -5.703 1 98.62 42 GLY B CA 1
ATOM 1347 C C . GLY B 1 42 ? 4.633 -6.188 -6.102 1 98.62 42 GLY B C 1
ATOM 1348 O O . GLY B 1 42 ? 5.547 -6.727 -5.477 1 98.62 42 GLY B O 1
ATOM 1349 N N . ARG B 1 43 ? 4.801 -5.402 -7.125 1 98.56 43 ARG B N 1
ATOM 1350 C CA . ARG B 1 43 ? 6.145 -5.047 -7.574 1 98.56 43 ARG B CA 1
ATOM 1351 C C . ARG B 1 43 ? 6.914 -4.316 -6.48 1 98.56 43 ARG B C 1
ATOM 1353 O O . ARG B 1 43 ? 8.047 -4.688 -6.156 1 98.56 43 ARG B O 1
ATOM 1360 N N . VAL B 1 44 ? 6.324 -3.293 -5.887 1 98.56 44 VAL B N 1
ATOM 1361 C CA . VAL B 1 44 ? 6.977 -2.521 -4.832 1 98.56 44 VAL B CA 1
ATOM 1362 C C . VAL B 1 44 ? 7.309 -3.438 -3.654 1 98.56 44 VAL B C 1
ATOM 1364 O O . VAL B 1 44 ? 8.438 -3.43 -3.154 1 98.56 44 VAL B O 1
ATOM 1367 N N . GLU B 1 45 ? 6.332 -4.242 -3.26 1 98.38 45 GLU B N 1
ATOM 1368 C CA . GLU B 1 45 ? 6.508 -5.133 -2.117 1 98.38 45 GLU B CA 1
ATOM 1369 C C . GLU B 1 45 ? 7.652 -6.117 -2.354 1 98.38 45 GLU B C 1
ATOM 1371 O O . GLU B 1 45 ? 8.484 -6.336 -1.471 1 98.38 45 GLU B O 1
ATOM 1376 N N . LEU B 1 46 ? 7.695 -6.672 -3.537 1 98.12 46 LEU B N 1
ATOM 1377 C CA . LEU B 1 46 ? 8.727 -7.66 -3.842 1 98.12 46 LEU B CA 1
ATOM 1378 C C . LEU B 1 46 ? 10.109 -7.031 -3.805 1 98.12 46 LEU B C 1
ATOM 1380 O O . LEU B 1 46 ? 11.039 -7.59 -3.215 1 98.12 46 LEU B O 1
ATOM 1384 N N . MET B 1 47 ? 10.234 -5.844 -4.398 1 97.69 47 MET B N 1
ATOM 1385 C CA . MET B 1 47 ? 11.523 -5.172 -4.461 1 97.69 47 MET B CA 1
ATOM 1386 C C . MET B 1 47 ? 12.008 -4.789 -3.064 1 97.69 47 MET B C 1
ATOM 1388 O O . MET B 1 47 ? 13.203 -4.875 -2.768 1 97.69 47 MET B O 1
ATOM 1392 N N . ARG B 1 48 ? 11.102 -4.453 -2.248 1 96.94 48 ARG B N 1
ATOM 1393 C CA . ARG B 1 48 ? 11.492 -4.098 -0.888 1 96.94 48 ARG B CA 1
ATOM 1394 C C . ARG B 1 48 ? 11.852 -5.336 -0.078 1 96.94 48 ARG B C 1
ATOM 1396 O O . ARG B 1 48 ? 12.734 -5.289 0.785 1 96.94 48 ARG B O 1
ATOM 1403 N N . VAL B 1 49 ? 11.18 -6.43 -0.294 1 96.06 49 VAL B N 1
ATOM 1404 C CA . VAL B 1 49 ? 11.5 -7.688 0.372 1 96.06 49 VAL B CA 1
ATOM 1405 C C . VAL B 1 49 ? 12.93 -8.102 0.031 1 96.06 49 VAL B C 1
ATOM 1407 O O . VAL B 1 49 ? 13.719 -8.43 0.921 1 96.06 49 VAL B O 1
ATOM 1410 N N . VAL B 1 50 ? 13.289 -8.023 -1.206 1 94.69 50 VAL B N 1
ATOM 1411 C CA . VAL B 1 50 ? 14.609 -8.492 -1.622 1 94.69 50 VAL B CA 1
ATOM 1412 C C . VAL B 1 50 ? 15.68 -7.52 -1.135 1 94.69 50 VAL B C 1
ATOM 1414 O O . VAL B 1 50 ? 16.797 -7.93 -0.815 1 94.69 50 VAL B O 1
ATOM 1417 N N . ALA B 1 51 ? 15.336 -6.273 -1.1 1 93.31 51 ALA B N 1
ATOM 1418 C CA . ALA B 1 51 ? 16.266 -5.297 -0.55 1 93.31 51 ALA B CA 1
ATOM 1419 C C . ALA B 1 51 ? 16.578 -5.594 0.915 1 93.31 51 ALA B C 1
ATOM 1421 O O . ALA B 1 51 ? 17.719 -5.438 1.36 1 93.31 51 ALA B O 1
ATOM 1422 N N . ARG B 1 52 ? 15.602 -5.996 1.621 1 92.88 52 ARG B N 1
ATOM 1423 C CA . ARG B 1 52 ? 15.758 -6.289 3.043 1 92.88 52 ARG B CA 1
ATOM 1424 C C . ARG B 1 52 ? 16.594 -7.543 3.254 1 92.88 52 ARG B C 1
ATOM 1426 O O . ARG B 1 52 ? 17.406 -7.605 4.184 1 92.88 52 ARG B O 1
ATOM 1433 N N . TYR B 1 53 ? 16.375 -8.516 2.416 1 88.69 53 TYR B N 1
ATOM 1434 C CA . TYR B 1 53 ? 17.156 -9.75 2.514 1 88.69 53 TYR B CA 1
ATOM 1435 C C . TYR B 1 53 ? 18.625 -9.5 2.209 1 88.69 53 TYR B C 1
ATOM 1437 O O . TYR B 1 53 ? 19.5 -10.109 2.824 1 88.69 53 TYR B O 1
ATOM 1445 N N . GLY B 1 54 ? 18.953 -8.586 1.261 1 82.31 54 GLY B N 1
ATOM 1446 C CA . GLY B 1 54 ? 20.297 -8.07 1.054 1 82.31 54 GLY B CA 1
ATOM 1447 C C . GLY B 1 54 ? 21.219 -9.086 0.413 1 82.31 54 GLY B C 1
ATOM 1448 O O . GLY B 1 54 ? 22.438 -9.016 0.585 1 82.31 54 GLY B O 1
ATOM 1449 N N . GLN B 1 55 ? 20.703 -10.133 -0.219 1 87.38 55 GLN B N 1
ATOM 1450 C CA . GLN B 1 55 ? 21.547 -11.125 -0.875 1 87.38 55 GLN B CA 1
ATOM 1451 C C . GLN B 1 55 ? 21.969 -10.656 -2.266 1 87.38 55 GLN B C 1
ATOM 1453 O O . GLN B 1 55 ? 21.156 -10.102 -3.008 1 87.38 55 GLN B O 1
ATOM 1458 N N . PRO B 1 56 ? 23.25 -10.867 -2.514 1 88.06 56 PRO B N 1
ATOM 1459 C CA . PRO B 1 56 ? 23.719 -10.445 -3.836 1 88.06 56 PRO B CA 1
ATOM 1460 C C . PRO B 1 56 ? 22.922 -11.07 -4.977 1 88.06 56 PRO B C 1
ATOM 1462 O O . PRO B 1 56 ? 22.594 -12.258 -4.922 1 88.06 56 PRO B O 1
ATOM 1465 N N . GLY B 1 57 ? 22.531 -10.305 -5.93 1 92.25 57 GLY B N 1
ATOM 1466 C CA . GLY B 1 57 ? 21.891 -10.789 -7.145 1 92.25 57 GLY B CA 1
ATOM 1467 C C . GLY B 1 57 ? 20.391 -10.906 -7.027 1 92.25 57 GLY B C 1
ATOM 1468 O O . GLY B 1 57 ? 19.703 -11.117 -8.023 1 92.25 57 GLY B O 1
ATOM 1469 N N . GLN B 1 58 ? 19.859 -10.766 -5.805 1 92.12 58 GLN B N 1
ATOM 1470 C CA . GLN B 1 58 ? 18.438 -10.984 -5.602 1 92.12 58 GLN B CA 1
ATOM 1471 C C . GLN B 1 58 ? 17.609 -9.875 -6.246 1 92.12 58 GLN B C 1
ATOM 1473 O O . GLN B 1 58 ? 16.5 -10.117 -6.734 1 92.12 58 GLN B O 1
ATOM 1478 N N . THR B 1 59 ? 18.172 -8.711 -6.188 1 94.12 59 THR B N 1
ATOM 1479 C CA . THR B 1 59 ? 17.484 -7.594 -6.82 1 94.12 59 THR B CA 1
ATOM 1480 C C . THR B 1 59 ? 17.328 -7.832 -8.32 1 94.12 59 THR B C 1
ATOM 1482 O O . THR B 1 59 ? 16.25 -7.621 -8.883 1 94.12 59 THR B O 1
ATOM 1485 N N . GLU B 1 60 ? 18.375 -8.281 -8.953 1 95.75 60 GLU B N 1
ATOM 1486 C CA . GLU B 1 60 ? 18.344 -8.586 -10.383 1 95.75 60 GLU B CA 1
ATOM 1487 C C . GLU B 1 60 ? 17.391 -9.734 -10.688 1 95.75 60 GLU B C 1
ATOM 1489 O O . GLU B 1 60 ? 16.656 -9.695 -11.68 1 95.75 60 GLU B O 1
ATOM 1494 N N . ARG B 1 61 ? 17.406 -10.703 -9.844 1 96.5 61 ARG B N 1
ATOM 1495 C CA . ARG B 1 61 ? 16.5 -11.836 -10.016 1 96.5 61 ARG B CA 1
ATOM 1496 C C . ARG B 1 61 ? 15.039 -11.398 -9.859 1 96.5 61 ARG B C 1
ATOM 1498 O O . ARG B 1 61 ? 14.164 -11.867 -10.594 1 96.5 61 ARG B O 1
ATOM 1505 N N . ALA B 1 62 ? 14.789 -10.555 -8.906 1 97.81 62 ALA B N 1
ATOM 1506 C CA . ALA B 1 62 ? 13.445 -10.031 -8.703 1 97.81 62 ALA B CA 1
ATOM 1507 C C . ALA B 1 62 ? 12.961 -9.266 -9.938 1 97.81 62 ALA B C 1
ATOM 1509 O O . ALA B 1 62 ? 11.82 -9.422 -10.367 1 97.81 62 ALA B O 1
ATOM 1510 N N . ARG B 1 63 ? 13.859 -8.484 -10.531 1 97.31 63 ARG B N 1
ATOM 1511 C CA . ARG B 1 63 ? 13.508 -7.727 -11.727 1 97.31 63 ARG B CA 1
ATOM 1512 C C . ARG B 1 63 ? 13.211 -8.664 -12.898 1 97.31 63 ARG B C 1
ATOM 1514 O O . ARG B 1 63 ? 12.273 -8.43 -13.656 1 97.31 63 ARG B O 1
ATOM 1521 N N . TYR B 1 64 ? 14.039 -9.656 -13 1 97.69 64 TYR B N 1
ATOM 1522 C CA . TYR B 1 64 ? 13.82 -10.648 -14.047 1 97.69 64 TYR B CA 1
ATOM 1523 C C . TYR B 1 64 ? 12.469 -11.328 -13.883 1 97.69 64 TYR B C 1
ATOM 1525 O O . TYR B 1 64 ? 11.727 -11.492 -14.852 1 97.69 64 TYR B O 1
ATOM 1533 N N . LEU B 1 65 ? 12.141 -11.688 -12.664 1 97.81 65 LEU B N 1
ATOM 1534 C CA . LEU B 1 65 ? 10.852 -12.297 -12.359 1 97.81 65 LEU B CA 1
ATOM 1535 C C . LEU B 1 65 ? 9.711 -11.352 -12.727 1 97.81 65 LEU B C 1
ATOM 1537 O O . LEU B 1 65 ? 8.75 -11.758 -13.391 1 97.81 65 LEU B O 1
ATOM 1541 N N . LEU B 1 66 ? 9.812 -10.109 -12.367 1 98.31 66 LEU B N 1
ATOM 1542 C CA . LEU B 1 66 ? 8.781 -9.109 -12.625 1 98.31 66 LEU B CA 1
ATOM 1543 C C . LEU B 1 66 ? 8.617 -8.875 -14.125 1 98.31 66 LEU B C 1
ATOM 1545 O O . LEU B 1 66 ? 7.508 -8.633 -14.602 1 98.31 66 LEU B O 1
ATOM 1549 N N . ASP B 1 67 ? 9.719 -8.969 -14.867 1 97.75 67 ASP B N 1
ATOM 1550 C CA . ASP B 1 67 ? 9.688 -8.773 -16.312 1 97.75 67 ASP B CA 1
ATOM 1551 C C . ASP B 1 67 ? 8.836 -9.844 -17 1 97.75 67 ASP B C 1
ATOM 1553 O O . ASP B 1 67 ? 8.312 -9.633 -18.094 1 97.75 67 ASP B O 1
ATOM 1557 N N . GLY B 1 68 ? 8.695 -10.953 -16.344 1 97.12 68 GLY B N 1
ATOM 1558 C CA . GLY B 1 68 ? 7.941 -12.062 -16.922 1 97.12 68 GLY B CA 1
ATOM 1559 C C . GLY B 1 68 ? 6.477 -12.047 -16.516 1 97.12 68 GLY B C 1
ATOM 1560 O O . GLY B 1 68 ? 5.703 -12.898 -16.953 1 97.12 68 GLY B O 1
ATOM 1561 N N . LEU B 1 69 ? 6.062 -11.07 -15.734 1 98.25 69 LEU B N 1
ATOM 1562 C CA . LEU B 1 69 ? 4.691 -10.969 -15.242 1 98.25 69 LEU B CA 1
ATOM 1563 C C . LEU B 1 69 ? 3.971 -9.781 -15.875 1 98.25 69 LEU B C 1
ATOM 1565 O O . LEU B 1 69 ? 4.602 -8.781 -16.234 1 98.25 69 LEU B O 1
ATOM 1569 N N . ASP B 1 70 ? 2.701 -9.945 -16.078 1 97.88 70 ASP B N 1
ATOM 1570 C CA . ASP B 1 70 ? 1.875 -8.766 -16.312 1 97.88 70 ASP B CA 1
ATOM 1571 C C . ASP B 1 70 ? 1.699 -7.953 -15.031 1 97.88 70 ASP B C 1
ATOM 1573 O O . ASP B 1 70 ? 1.207 -8.469 -14.023 1 97.88 70 ASP B O 1
ATOM 1577 N N . ILE B 1 71 ? 2.115 -6.715 -15.055 1 98.44 71 ILE B N 1
ATOM 1578 C CA . ILE B 1 71 ? 1.962 -5.848 -13.891 1 98.44 71 ILE B CA 1
ATOM 1579 C C . ILE B 1 71 ? 0.688 -5.016 -14.031 1 98.44 71 ILE B C 1
ATOM 1581 O O . ILE B 1 71 ? 0.632 -4.09 -14.844 1 98.44 71 ILE B O 1
ATOM 1585 N N . LEU B 1 72 ? -0.29 -5.352 -13.25 1 98.31 72 LEU B N 1
ATOM 1586 C CA . LEU B 1 72 ? -1.559 -4.633 -13.305 1 98.31 72 LEU B CA 1
ATOM 1587 C C . LEU B 1 72 ? -1.44 -3.271 -12.625 1 98.31 72 LEU B C 1
ATOM 1589 O O . LEU B 1 72 ? -0.988 -3.18 -11.484 1 98.31 72 LEU B O 1
ATOM 1593 N N . PRO B 1 73 ? -1.833 -2.217 -13.352 1 97.25 73 PRO B N 1
ATOM 1594 C CA . PRO B 1 73 ? -1.731 -0.877 -12.766 1 97.25 73 PRO B CA 1
ATOM 1595 C C . PRO B 1 73 ? -2.791 -0.618 -11.695 1 97.25 73 PRO B C 1
ATOM 1597 O O . PRO B 1 73 ? -3.824 -1.291 -11.672 1 97.25 73 PRO B O 1
ATOM 1600 N N . LEU B 1 74 ? -2.49 0.262 -10.797 1 97.12 74 LEU B N 1
ATOM 1601 C CA . LEU B 1 74 ? -3.455 0.726 -9.805 1 97.12 74 LEU B CA 1
ATOM 1602 C C . LEU B 1 74 ? -4.277 1.89 -10.344 1 97.12 74 LEU B C 1
ATOM 1604 O O . LEU B 1 74 ? -4.113 3.029 -9.906 1 97.12 74 LEU B O 1
ATOM 1608 N N . THR B 1 75 ? -5.184 1.557 -11.242 1 96.75 75 THR B N 1
ATOM 1609 C CA . THR B 1 75 ? -6.043 2.555 -11.867 1 96.75 75 THR B CA 1
ATOM 1610 C C . THR B 1 75 ? -7.055 3.104 -10.867 1 96.75 75 THR B C 1
ATOM 1612 O O . THR B 1 75 ? -7.191 2.574 -9.758 1 96.75 75 THR B O 1
ATOM 1615 N N . GLU B 1 76 ? -7.727 4.176 -11.289 1 96.25 76 GLU B N 1
ATOM 1616 C CA . GLU B 1 76 ? -8.703 4.793 -10.398 1 96.25 76 GLU B CA 1
ATOM 1617 C C . GLU B 1 76 ? -9.797 3.805 -10.016 1 96.25 76 GLU B C 1
ATOM 1619 O O . GLU B 1 76 ? -10.18 3.721 -8.844 1 96.25 76 GLU B O 1
ATOM 1624 N N . PRO B 1 77 ? -10.297 2.992 -11 1 97.19 77 PRO B N 1
ATOM 1625 C CA . PRO B 1 77 ? -11.297 1.994 -10.602 1 97.19 77 PRO B CA 1
ATOM 1626 C C . PRO B 1 77 ? -10.742 0.976 -9.602 1 97.19 77 PRO B C 1
ATOM 1628 O O . PRO B 1 77 ? -11.461 0.551 -8.688 1 97.19 77 PRO B O 1
ATOM 1631 N N . VAL B 1 78 ? -9.484 0.581 -9.766 1 97.81 78 VAL B N 1
ATOM 1632 C CA . VAL B 1 78 ? -8.852 -0.363 -8.844 1 97.81 78 VAL B CA 1
ATOM 1633 C C . VAL B 1 78 ? -8.758 0.257 -7.457 1 97.81 78 VAL B C 1
ATOM 1635 O O . VAL B 1 78 ? -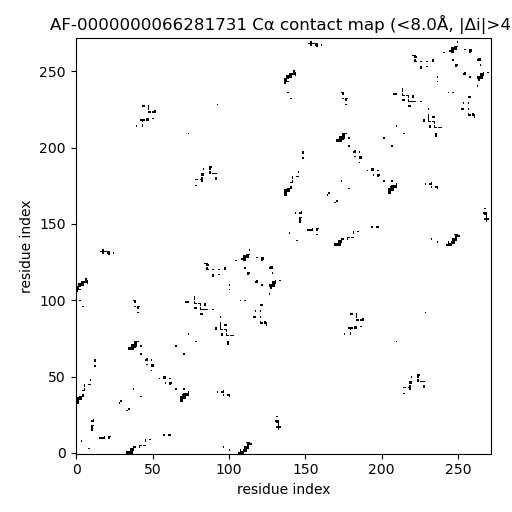9.086 -0.386 -6.457 1 97.81 78 VAL B O 1
ATOM 1638 N N . ILE B 1 79 ? -8.367 1.529 -7.41 1 97.81 79 ILE B N 1
ATOM 1639 C CA . ILE B 1 79 ? -8.234 2.25 -6.148 1 97.81 79 ILE B CA 1
ATOM 1640 C C . ILE B 1 79 ? -9.602 2.379 -5.484 1 97.81 79 ILE B C 1
ATOM 1642 O O . ILE B 1 79 ? -9.742 2.123 -4.285 1 97.81 79 ILE B O 1
ATOM 1646 N N . GLY B 1 80 ? -10.57 2.779 -6.254 1 97.38 80 GLY B N 1
ATOM 1647 C CA . GLY B 1 80 ? -11.914 2.873 -5.711 1 97.38 80 GLY B CA 1
ATOM 1648 C C . GLY B 1 80 ? -12.422 1.564 -5.133 1 97.38 80 GLY B C 1
ATOM 1649 O O . GLY B 1 80 ? -13 1.542 -4.047 1 97.38 80 GLY B O 1
ATOM 1650 N N . LEU B 1 81 ? -12.18 0.494 -5.816 1 97.94 81 LEU B N 1
ATOM 1651 C CA . LEU B 1 81 ? -12.609 -0.822 -5.359 1 97.94 81 LEU B CA 1
ATOM 1652 C C . LEU B 1 81 ? -11.859 -1.233 -4.098 1 97.94 81 LEU B C 1
ATOM 1654 O O . LEU B 1 81 ? -12.438 -1.842 -3.195 1 97.94 81 LEU B O 1
ATOM 1658 N N . ALA B 1 82 ? -10.594 -0.948 -3.98 1 98.31 82 ALA B N 1
ATOM 1659 C CA . ALA B 1 82 ? -9.766 -1.309 -2.834 1 98.31 82 ALA B CA 1
ATOM 1660 C C . ALA B 1 82 ? -10.297 -0.679 -1.551 1 98.31 82 ALA B C 1
ATOM 1662 O O . ALA B 1 82 ? -10.078 -1.201 -0.456 1 98.31 82 ALA B O 1
ATOM 1663 N N . GLU B 1 83 ? -11.008 0.42 -1.689 1 97.38 83 GLU B N 1
ATOM 1664 C CA . GLU B 1 83 ? -11.547 1.117 -0.525 1 97.38 83 GLU B CA 1
ATOM 1665 C C . GLU B 1 83 ? -12.617 0.286 0.167 1 97.38 83 GLU B C 1
ATOM 1667 O O . GLU B 1 83 ? -12.867 0.453 1.363 1 97.38 83 GLU B O 1
ATOM 1672 N N . THR B 1 84 ? -13.211 -0.688 -0.586 1 95.75 84 THR B N 1
ATOM 1673 C CA . THR B 1 84 ? -14.422 -1.287 -0.03 1 95.75 84 THR B CA 1
ATOM 1674 C C . THR B 1 84 ? -14.398 -2.803 -0.207 1 95.75 84 THR B C 1
ATOM 1676 O O . THR B 1 84 ? -15.203 -3.514 0.404 1 95.75 84 THR B O 1
ATOM 1679 N N . ILE B 1 85 ? -13.508 -3.271 -0.987 1 97.38 85 ILE B N 1
ATOM 1680 C CA . ILE B 1 85 ? -13.547 -4.688 -1.339 1 97.38 85 ILE B CA 1
ATOM 1681 C C . ILE B 1 85 ? -13.281 -5.535 -0.096 1 97.38 85 ILE B C 1
ATOM 1683 O O . ILE B 1 85 ? -12.43 -5.188 0.729 1 97.38 85 ILE B O 1
ATOM 1687 N N . GLY B 1 86 ? -14.031 -6.668 0.005 1 94.44 86 GLY B N 1
ATOM 1688 C CA . GLY B 1 86 ? -13.812 -7.598 1.1 1 94.44 86 GLY B CA 1
ATOM 1689 C C . GLY B 1 86 ? -14.297 -7.066 2.438 1 94.44 86 GLY B C 1
ATOM 1690 O O . GLY B 1 86 ? -14.984 -6.047 2.496 1 94.44 86 GLY B O 1
ATOM 1691 N N . PRO B 1 87 ? -13.977 -7.812 3.48 1 93.25 87 PRO B N 1
ATOM 1692 C CA . PRO B 1 87 ? -14.406 -7.375 4.812 1 93.25 87 PRO B CA 1
ATOM 1693 C C . PRO B 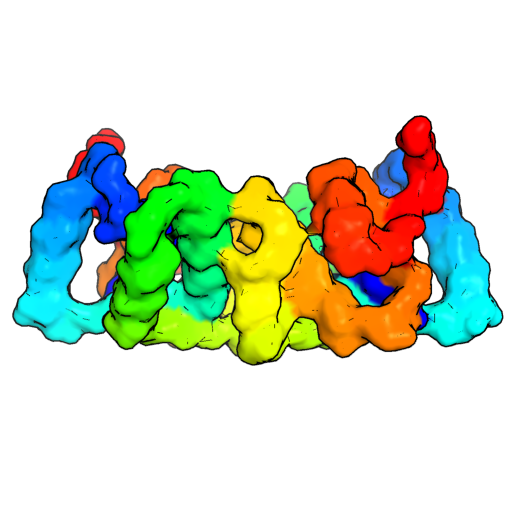1 87 ? -13.664 -6.133 5.293 1 93.25 87 PRO B C 1
ATOM 1695 O O . PRO B 1 87 ? -12.523 -5.895 4.887 1 93.25 87 PRO B O 1
ATOM 1698 N N . ALA B 1 88 ? -14.234 -5.418 6.207 1 91.25 88 ALA B N 1
ATOM 1699 C CA . ALA B 1 88 ? -13.648 -4.184 6.719 1 91.25 88 ALA B CA 1
ATOM 1700 C C . ALA B 1 88 ? -12.352 -4.461 7.469 1 91.25 88 ALA B C 1
ATOM 1702 O O . ALA B 1 88 ? -11.516 -3.566 7.641 1 91.25 88 ALA B O 1
ATOM 1703 N N . THR B 1 89 ? -12.188 -5.676 7.848 1 92.31 89 THR B N 1
ATOM 1704 C CA . THR B 1 89 ? -11.023 -6.043 8.648 1 92.31 89 THR B CA 1
ATOM 1705 C C . THR B 1 89 ? -9.812 -6.312 7.762 1 92.31 89 THR B C 1
ATOM 1707 O O . THR B 1 89 ? -8.688 -6.422 8.25 1 92.31 89 THR B O 1
ATOM 1710 N N . LEU B 1 90 ? -10.055 -6.379 6.469 1 94.69 90 LEU B N 1
ATOM 1711 C CA . LEU B 1 90 ? -8.961 -6.617 5.539 1 94.69 90 LEU B CA 1
ATOM 1712 C C . LEU B 1 90 ? -7.996 -5.438 5.52 1 94.69 90 LEU B C 1
ATOM 1714 O O . LEU B 1 90 ? -8.422 -4.281 5.438 1 94.69 90 LEU B O 1
ATOM 1718 N N . ARG B 1 91 ? -6.742 -5.676 5.566 1 95.19 91 ARG B N 1
ATOM 1719 C CA . ARG B 1 91 ? -5.738 -4.613 5.543 1 95.19 91 ARG B CA 1
ATOM 1720 C C . ARG B 1 91 ? -5.652 -3.975 4.16 1 95.19 91 ARG B C 1
ATOM 1722 O O . ARG B 1 91 ? -6.047 -4.582 3.162 1 95.19 91 ARG B O 1
ATOM 1729 N N . SER B 1 92 ? -5.086 -2.801 4.094 1 97.19 92 SER B N 1
ATOM 1730 C CA . SER B 1 92 ? -5.055 -2.016 2.863 1 97.19 92 SER B CA 1
ATOM 1731 C C . SER B 1 92 ? -4.25 -2.721 1.777 1 97.19 92 SER B C 1
ATOM 1733 O O . SER B 1 92 ? -4.676 -2.771 0.62 1 97.19 92 SER B O 1
ATOM 1735 N N . LEU B 1 93 ? -3.08 -3.281 2.205 1 97.19 93 LEU B N 1
ATOM 1736 C CA . LEU B 1 93 ? -2.264 -3.971 1.212 1 97.19 93 LEU B CA 1
ATOM 1737 C C . LEU B 1 93 ? -3.023 -5.148 0.609 1 97.19 93 LEU B C 1
ATOM 1739 O O . LEU B 1 93 ? -3.018 -5.34 -0.609 1 97.19 93 LEU B O 1
ATOM 1743 N N . ASP B 1 94 ? -3.725 -5.883 1.429 1 97.69 94 ASP B N 1
ATOM 1744 C CA . ASP B 1 94 ? -4.508 -7.027 0.975 1 97.69 94 ASP B CA 1
ATOM 1745 C C . ASP B 1 94 ? -5.668 -6.582 0.088 1 97.69 94 ASP B C 1
ATOM 1747 O O . ASP B 1 94 ? -5.941 -7.203 -0.941 1 97.69 94 ASP B O 1
ATOM 1751 N N . ALA B 1 95 ? -6.332 -5.52 0.487 1 98.12 95 ALA B N 1
ATOM 1752 C CA . ALA B 1 95 ? -7.449 -4.977 -0.281 1 98.12 95 ALA B CA 1
ATOM 1753 C C . ALA B 1 95 ? -7 -4.551 -1.676 1 98.12 95 ALA B C 1
ATOM 1755 O O . ALA B 1 95 ? -7.711 -4.77 -2.658 1 98.12 95 ALA B O 1
ATOM 1756 N N . ILE B 1 96 ? -5.852 -3.982 -1.774 1 98.5 96 ILE B N 1
ATOM 1757 C CA . ILE B 1 96 ? -5.34 -3.52 -3.061 1 98.5 96 ILE B CA 1
ATOM 1758 C C . ILE B 1 96 ? -4.996 -4.719 -3.941 1 98.5 96 ILE B C 1
ATOM 1760 O O . ILE B 1 96 ? -5.273 -4.711 -5.145 1 98.5 96 ILE B O 1
ATOM 1764 N N . HIS B 1 97 ? -4.391 -5.746 -3.371 1 98.75 97 HIS B N 1
ATOM 1765 C CA . HIS B 1 97 ? -4.152 -6.965 -4.133 1 98.75 97 HIS B CA 1
ATOM 1766 C C . HIS B 1 97 ? -5.461 -7.539 -4.672 1 98.75 97 HIS B C 1
ATOM 1768 O O . HIS B 1 97 ? -5.547 -7.906 -5.844 1 98.75 97 HIS B O 1
ATOM 1774 N N . LEU B 1 98 ? -6.496 -7.59 -3.82 1 98.5 98 LEU B N 1
ATOM 1775 C CA . LEU B 1 98 ? -7.789 -8.117 -4.238 1 98.5 98 LEU B CA 1
ATOM 1776 C C . LEU B 1 98 ? -8.391 -7.266 -5.352 1 98.5 98 LEU B C 1
ATOM 1778 O O . LEU B 1 98 ? -8.875 -7.797 -6.352 1 98.5 98 LEU B O 1
ATOM 1782 N N . ALA B 1 99 ? -8.336 -5.969 -5.164 1 98.5 99 ALA B N 1
ATOM 1783 C CA . ALA B 1 99 ? -8.906 -5.051 -6.145 1 98.5 99 ALA B CA 1
ATOM 1784 C C . ALA B 1 99 ? -8.172 -5.152 -7.48 1 98.5 99 ALA B C 1
ATOM 1786 O O . ALA B 1 99 ? -8.797 -5.094 -8.547 1 98.5 99 ALA B O 1
ATOM 1787 N N . ALA B 1 100 ? -6.867 -5.277 -7.41 1 98.38 100 ALA B N 1
ATOM 1788 C CA . ALA B 1 100 ? -6.082 -5.434 -8.633 1 98.38 100 ALA B CA 1
ATOM 1789 C C . ALA B 1 100 ? -6.465 -6.711 -9.375 1 98.38 100 ALA B C 1
ATOM 1791 O O . ALA B 1 100 ? -6.684 -6.691 -10.586 1 98.38 100 ALA B O 1
ATOM 1792 N N . ALA B 1 101 ? -6.578 -7.789 -8.625 1 98.31 101 ALA B N 1
ATOM 1793 C CA . ALA B 1 101 ? -6.949 -9.07 -9.227 1 98.31 101 ALA B CA 1
ATOM 1794 C C . ALA B 1 101 ? -8.359 -9.008 -9.812 1 98.31 101 ALA B C 1
ATOM 1796 O O . ALA B 1 101 ? -8.633 -9.633 -10.836 1 98.31 101 ALA B O 1
ATOM 1797 N N . ALA B 1 102 ? -9.203 -8.242 -9.188 1 97.19 102 ALA B N 1
ATOM 1798 C CA . ALA B 1 102 ? -10.586 -8.133 -9.625 1 97.19 102 ALA B CA 1
ATOM 1799 C C . ALA B 1 102 ? -10.68 -7.527 -11.023 1 97.19 102 ALA B C 1
ATOM 1801 O O . ALA B 1 102 ? -11.656 -7.754 -11.742 1 97.19 102 ALA B O 1
ATOM 1802 N N . GLN B 1 103 ? -9.672 -6.719 -11.414 1 93 103 GLN B N 1
ATOM 1803 C CA . GLN B 1 103 ? -9.625 -6.129 -12.75 1 93 103 GLN B CA 1
ATOM 1804 C C . GLN B 1 103 ? -9.672 -7.207 -13.82 1 93 103 GLN B C 1
ATOM 1806 O O . GLN B 1 103 ? -10.148 -6.965 -14.938 1 93 103 GLN B O 1
ATOM 1811 N N . ILE B 1 104 ? -9.195 -8.406 -13.484 1 93.56 104 ILE B N 1
ATOM 1812 C CA . ILE B 1 104 ? -9.102 -9.492 -14.461 1 93.56 104 ILE B CA 1
ATOM 1813 C C . ILE B 1 104 ? -9.953 -10.672 -14 1 93.56 104 ILE B C 1
ATOM 1815 O O . ILE B 1 104 ? -9.609 -11.828 -14.266 1 93.56 104 ILE B O 1
ATOM 1819 N N . LYS B 1 105 ? -10.922 -10.375 -13.234 1 91.44 105 LYS B N 1
ATOM 1820 C CA . LYS B 1 105 ? -11.734 -11.422 -12.609 1 91.44 105 LYS B CA 1
ATOM 1821 C C . LYS B 1 105 ? -12.234 -12.414 -13.648 1 91.44 105 LYS B C 1
ATOM 1823 O O . LYS B 1 105 ? -12.258 -13.625 -13.398 1 91.44 105 LYS B O 1
ATOM 1828 N N . ARG B 1 106 ? -12.625 -11.977 -14.859 1 93.5 106 ARG B N 1
ATOM 1829 C CA . ARG B 1 106 ? -13.203 -12.836 -15.883 1 93.5 106 ARG B CA 1
ATOM 1830 C C . ARG B 1 106 ? -12.188 -13.852 -16.391 1 93.5 106 ARG B C 1
ATOM 1832 O O . ARG B 1 106 ? -12.547 -14.961 -16.781 1 93.5 106 ARG B O 1
ATOM 1839 N N . GLU B 1 107 ? -10.977 -13.492 -16.344 1 95.31 107 GLU B N 1
ATOM 1840 C CA 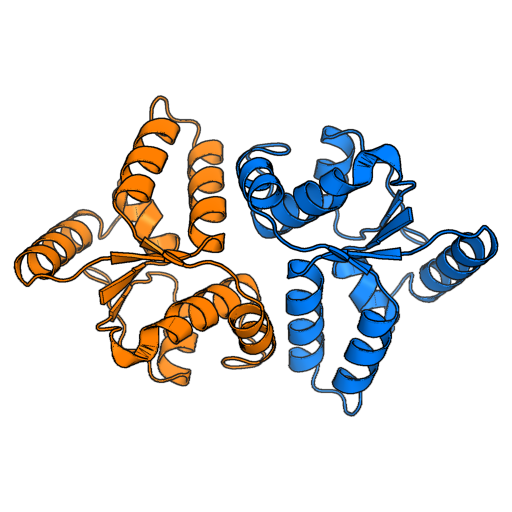. GLU B 1 107 ? -9.922 -14.352 -16.875 1 95.31 107 GLU B CA 1
ATOM 1841 C C . GLU B 1 107 ? -9.125 -15 -15.742 1 95.31 107 GLU B C 1
ATOM 1843 O O . GLU B 1 107 ? -8.242 -15.828 -15.992 1 95.31 107 GLU B O 1
ATOM 1848 N N . LEU B 1 108 ? -9.438 -14.586 -14.539 1 96.75 108 LEU B N 1
ATOM 1849 C CA . LEU B 1 108 ? -8.656 -15.062 -13.398 1 96.75 108 LEU B CA 1
ATOM 1850 C C . LEU B 1 108 ? -8.961 -16.531 -13.109 1 96.75 108 LEU B C 1
ATOM 1852 O O . LEU B 1 108 ? -10.094 -16.875 -12.781 1 96.75 108 LEU B O 1
ATOM 1856 N N . THR B 1 109 ? -7.949 -17.359 -13.18 1 97.44 109 THR B N 1
ATOM 1857 C CA . THR B 1 109 ? -8.133 -18.781 -12.914 1 97.44 109 THR B CA 1
ATOM 1858 C C . THR B 1 109 ? -7.738 -19.125 -11.484 1 97.44 109 THR B C 1
ATOM 1860 O O . THR B 1 109 ? -8.266 -20.062 -10.898 1 97.44 109 THR B O 1
ATOM 1863 N N . AL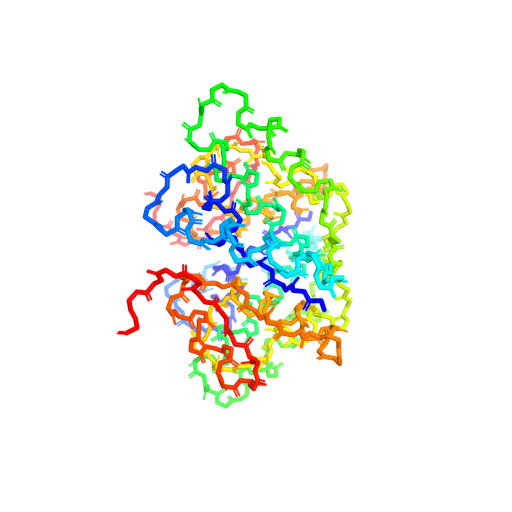A B 1 110 ? -6.785 -18.344 -10.922 1 98.19 110 ALA B N 1
ATOM 1864 C CA . ALA B 1 110 ? -6.398 -18.578 -9.539 1 98.19 110 ALA B CA 1
ATOM 1865 C C . ALA B 1 110 ? -5.688 -17.359 -8.961 1 98.19 110 ALA B C 1
ATOM 1867 O O . ALA B 1 110 ? -4.887 -16.719 -9.641 1 98.19 110 ALA B O 1
ATOM 1868 N N . PHE B 1 111 ? -6.02 -17.062 -7.801 1 98.69 111 PHE B N 1
ATOM 1869 C CA . PHE B 1 111 ? -5.262 -16.141 -6.953 1 98.69 111 PHE B CA 1
ATOM 1870 C C . PHE B 1 111 ? -4.293 -16.906 -6.062 1 98.69 111 PHE B C 1
ATOM 1872 O O . PHE B 1 111 ? -4.711 -17.609 -5.145 1 98.69 111 PHE B O 1
ATOM 1879 N N . VAL B 1 112 ? -3.01 -16.719 -6.285 1 98.75 112 VAL B N 1
ATOM 1880 C CA . VAL B 1 112 ? -1.997 -17.469 -5.559 1 98.75 112 VAL B CA 1
ATOM 1881 C C . VAL B 1 112 ? -1.466 -16.641 -4.391 1 98.75 112 VAL B C 1
ATOM 1883 O O . VAL B 1 112 ? -0.899 -15.57 -4.598 1 98.75 112 VAL B O 1
ATOM 1886 N N . THR B 1 113 ? -1.667 -17.109 -3.221 1 98.62 113 THR B N 1
ATOM 1887 C CA . THR B 1 113 ? -1.192 -16.438 -2.014 1 98.62 113 THR B CA 1
ATOM 1888 C C . THR B 1 113 ? -0.954 -17.453 -0.895 1 98.62 113 THR B C 1
ATOM 1890 O O . THR B 1 113 ? -1.603 -18.5 -0.845 1 98.62 113 THR B O 1
ATOM 1893 N N . TYR B 1 114 ? 0.007 -17.141 -0.058 1 97.81 114 TYR B N 1
ATOM 1894 C CA . TYR B 1 114 ? 0.301 -17.969 1.104 1 97.81 114 TYR B CA 1
ATOM 1895 C C . TYR B 1 114 ? 0.01 -17.219 2.398 1 97.81 114 TYR B C 1
ATOM 1897 O O . TYR B 1 114 ? 0.342 -17.703 3.486 1 97.81 114 TYR B O 1
ATOM 1905 N N . ASP B 1 115 ? -0.496 -16.016 2.252 1 96.5 115 ASP B N 1
ATOM 1906 C CA . ASP B 1 115 ? -0.981 -15.242 3.395 1 96.5 115 ASP B CA 1
ATOM 1907 C C . ASP B 1 115 ? -2.395 -15.664 3.783 1 96.5 115 ASP B C 1
ATOM 1909 O O . ASP B 1 115 ? -3.344 -15.461 3.023 1 96.5 115 ASP B O 1
ATOM 1913 N N . HIS B 1 116 ? -2.592 -16.125 4.961 1 94.75 116 HIS B N 1
ATOM 1914 C CA . HIS B 1 116 ? -3.859 -16.688 5.414 1 94.75 116 HIS B CA 1
ATOM 1915 C C . HIS B 1 116 ? -4.941 -15.617 5.484 1 94.75 116 HIS B C 1
ATOM 1917 O O . HIS B 1 116 ? -6.109 -15.891 5.203 1 94.75 116 HIS B O 1
ATOM 1923 N N . ARG B 1 117 ? -4.598 -14.445 5.871 1 93.25 117 ARG B N 1
ATOM 1924 C CA . ARG B 1 117 ? -5.562 -13.359 5.91 1 93.25 117 ARG B CA 1
ATOM 1925 C C . ARG B 1 117 ? -6.062 -13.016 4.512 1 93.25 117 ARG B C 1
ATOM 1927 O O . ARG B 1 117 ? -7.258 -12.797 4.309 1 93.25 117 ARG B O 1
ATOM 1934 N N . LEU B 1 118 ? -5.102 -13.039 3.605 1 97 118 LEU B N 1
ATOM 1935 C CA . LEU B 1 118 ? -5.477 -12.734 2.23 1 97 118 LEU B CA 1
ATOM 1936 C C . LEU B 1 118 ? -6.301 -13.867 1.625 1 97 118 LEU B C 1
ATOM 1938 O O . LEU B 1 118 ? -7.215 -13.617 0.834 1 97 118 LEU B O 1
ATOM 1942 N N . LEU B 1 119 ? -5.992 -15.078 2.029 1 96.69 119 LEU B N 1
ATOM 1943 C CA . LEU B 1 119 ? -6.797 -16.219 1.592 1 96.69 119 LEU B CA 1
ATOM 1944 C C . LEU B 1 119 ? -8.25 -16.047 2.006 1 96.69 119 LEU B C 1
ATOM 1946 O O . LEU B 1 119 ? -9.164 -16.266 1.201 1 96.69 119 LEU B O 1
ATOM 1950 N N . SER B 1 120 ? -8.43 -15.68 3.199 1 94.81 120 SER B N 1
ATOM 1951 C CA . SER B 1 120 ? -9.773 -15.453 3.703 1 94.81 120 SER B CA 1
ATOM 1952 C C . SER B 1 120 ? -10.484 -14.359 2.92 1 94.81 120 SER B C 1
ATOM 1954 O O . SER B 1 120 ? -11.664 -14.484 2.59 1 94.81 120 SER B O 1
ATOM 1956 N N . GLY B 1 121 ? -9.781 -13.273 2.627 1 95.06 121 GLY B N 1
ATOM 1957 C CA . GLY B 1 121 ? -10.336 -12.211 1.803 1 95.06 121 GLY B CA 1
ATOM 1958 C C . GLY B 1 121 ? -10.734 -12.68 0.417 1 95.06 121 GLY B C 1
ATOM 1959 O O . GLY B 1 121 ? -11.797 -12.305 -0.086 1 95.06 121 GLY B O 1
ATOM 1960 N N . CYS B 1 122 ? -9.906 -13.5 -0.186 1 96.94 122 CYS B N 1
ATOM 1961 C CA . CYS B 1 122 ? -10.188 -14.047 -1.509 1 96.94 122 CYS B CA 1
ATOM 1962 C C . CYS B 1 122 ? -11.484 -14.859 -1.504 1 96.94 122 CYS B C 1
ATOM 1964 O O . CYS B 1 122 ? -12.312 -14.703 -2.398 1 96.94 122 CYS B O 1
ATOM 1966 N N . ARG B 1 123 ? -11.633 -15.664 -0.505 1 94.12 123 ARG B N 1
ATOM 1967 C CA . ARG B 1 123 ? -12.828 -16.484 -0.382 1 94.12 123 ARG B CA 1
ATOM 1968 C C . ARG B 1 123 ? -14.078 -15.633 -0.274 1 94.12 123 ARG B C 1
ATOM 1970 O O . ARG B 1 123 ? -15.094 -15.922 -0.917 1 94.12 123 ARG B O 1
ATOM 1977 N N . GLU B 1 124 ? -13.977 -14.648 0.429 1 92.94 124 GLU B N 1
ATOM 1978 C CA . GLU B 1 124 ? -15.117 -13.773 0.66 1 92.94 124 GLU B CA 1
ATOM 1979 C C . GLU B 1 124 ? -15.555 -13.078 -0.629 1 92.94 124 GLU B C 1
ATOM 1981 O O . GLU B 1 124 ? -16.734 -12.789 -0.815 1 92.94 124 GLU B O 1
ATOM 1986 N N . VAL B 1 125 ? -14.664 -12.844 -1.516 1 94.31 125 VAL B N 1
ATOM 1987 C CA . VAL B 1 125 ? -15.016 -12.109 -2.725 1 94.31 125 VAL B CA 1
ATOM 1988 C C . VAL B 1 125 ? -15.219 -13.086 -3.883 1 94.31 125 VAL B C 1
ATOM 1990 O O . VAL B 1 125 ? -15.438 -12.672 -5.023 1 94.31 125 VAL B O 1
ATOM 1993 N N . GLY B 1 126 ? -15.023 -14.352 -3.625 1 95.25 126 GLY B N 1
ATOM 1994 C CA . GLY B 1 126 ? -15.352 -15.391 -4.59 1 95.25 126 GLY B CA 1
ATOM 1995 C C . GLY B 1 126 ? -14.211 -15.711 -5.535 1 95.25 126 GLY B C 1
ATOM 1996 O O . GLY B 1 126 ? -14.438 -16.172 -6.656 1 95.25 126 GLY B O 1
ATOM 1997 N N . PHE B 1 127 ? -13.016 -15.414 -5.141 1 97 127 PHE B N 1
ATOM 1998 C CA . PHE B 1 127 ? -11.875 -15.773 -5.973 1 97 127 PHE B CA 1
ATOM 1999 C C . PHE B 1 127 ? -11.469 -17.219 -5.742 1 97 127 PHE B C 1
ATOM 2001 O O . PHE B 1 127 ? -11.469 -17.703 -4.605 1 97 127 PHE B O 1
ATOM 2008 N N . VAL B 1 128 ? -11.148 -17.922 -6.77 1 97.12 128 VAL B N 1
ATOM 2009 C CA . VAL B 1 128 ? -10.477 -19.203 -6.648 1 97.12 128 VAL B CA 1
ATOM 2010 C C . VAL B 1 128 ? -9.031 -19 -6.211 1 97.12 128 VAL B C 1
ATOM 2012 O O . VAL B 1 128 ? -8.32 -18.172 -6.773 1 97.12 128 VAL B O 1
ATOM 2015 N N . THR B 1 129 ? -8.648 -19.766 -5.168 1 98.19 129 THR B N 1
ATOM 2016 C CA . THR B 1 129 ? -7.305 -19.562 -4.637 1 98.19 129 THR B CA 1
ATOM 2017 C C . THR B 1 129 ? -6.445 -20.812 -4.836 1 98.19 129 THR B C 1
ATOM 2019 O O . THR B 1 129 ? -6.969 -21.906 -5.059 1 98.19 129 THR B O 1
ATOM 2022 N N . ALA B 1 130 ? -5.168 -20.594 -4.91 1 98.31 130 ALA B N 1
ATOM 2023 C CA . ALA B 1 130 ? -4.18 -21.672 -4.922 1 98.31 130 ALA B CA 1
ATOM 2024 C C . ALA B 1 130 ? -3.029 -21.359 -3.965 1 98.31 130 ALA B C 1
ATOM 2026 O O . ALA B 1 130 ? -2.566 -20.219 -3.883 1 98.31 130 ALA B O 1
ATOM 2027 N N . SER B 1 131 ? -2.641 -22.359 -3.197 1 98.44 131 SER B N 1
ATOM 2028 C CA . SER B 1 131 ? -1.455 -22.344 -2.348 1 98.44 131 SER B CA 1
ATOM 2029 C C . SER B 1 131 ? -0.686 -23.656 -2.447 1 98.44 131 SER B C 1
ATOM 2031 O O . SER B 1 131 ? -0.576 -24.391 -1.466 1 98.44 131 SER B O 1
ATOM 2033 N N . PRO B 1 132 ? -0.121 -23.875 -3.643 1 98.25 132 PRO B N 1
ATOM 2034 C CA . PRO B 1 132 ? 0.54 -25.156 -3.846 1 98.25 132 PRO B CA 1
ATOM 2035 C C . PRO B 1 132 ? 1.538 -25.5 -2.738 1 98.25 132 PRO B C 1
ATOM 2037 O O . PRO B 1 132 ? 2.396 -24.672 -2.41 1 98.25 132 PRO B O 1
ATOM 2040 N N . GLY B 1 133 ? 1.38 -26.703 -2.146 1 97.44 133 GLY B N 1
ATOM 2041 C CA . GLY B 1 133 ? 2.303 -27.188 -1.141 1 97.44 133 GLY B CA 1
ATOM 2042 C C . GLY B 1 133 ? 1.883 -26.859 0.276 1 97.44 133 GLY B C 1
ATOM 2043 O O . GLY B 1 133 ? 2.404 -27.422 1.238 1 97.44 133 GLY B O 1
ATOM 2044 N N . ALA B 1 134 ? 0.962 -25.859 0.423 1 92.94 134 ALA B N 1
ATOM 2045 C CA . ALA B 1 134 ? 0.557 -25.453 1.767 1 92.94 134 ALA B CA 1
ATOM 2046 C C . ALA B 1 134 ? -0.36 -26.484 2.4 1 92.94 134 ALA B C 1
ATOM 2048 O O . ALA B 1 134 ? -1.185 -27.109 1.716 1 92.94 134 ALA B O 1
ATOM 2049 N N . VAL B 1 135 ? -0.085 -26.797 3.57 1 81.06 135 VAL B N 1
ATOM 2050 C CA . VAL B 1 135 ? -0.947 -27.734 4.289 1 81.06 135 VAL B CA 1
ATOM 2051 C C . VAL B 1 135 ? -2.227 -27.016 4.727 1 81.06 135 VAL B C 1
ATOM 2053 O O . VAL B 1 135 ? -2.174 -25.938 5.309 1 81.06 135 VAL B O 1
ATOM 2056 N N . ARG B 1 136 ? -3.287 -27.281 4.066 1 63.47 136 ARG B N 1
ATOM 2057 C CA . ARG B 1 136 ? -4.559 -26.656 4.398 1 63.47 136 ARG B CA 1
ATOM 2058 C C . ARG B 1 136 ? -5.051 -27.094 5.773 1 63.47 136 ARG B C 1
ATOM 2060 O O . ARG B 1 136 ? -4.746 -28.203 6.215 1 63.47 136 ARG B O 1
#

Nearest PDB structures (foldseek):
  4xgq-assembly2_G  TM=7.352E-01  e=1.569E-05  Mycobacterium tuberculosis H37Rv
  5wzf-assembly1_A  TM=7.884E-01  e=3.407E-04  Mycobacterium tuberculosis H37Rv
  5x3t-assembly1_H  TM=8.104E-01  e=4.083E-04  Mycobacterium tuberculosis H37Rv
  1v96-assembly1_A  TM=7.245E-01  e=3.844E-04  Pyrococcus horikoshii
  5wz4-assembly1_B  TM=7.405E-01  e=9.505E-04  Mycobacterium tuberculosis H37Rv

Sequence (272 aa):
MIYMDTSALTKLLISEPETTELRTWLTAQSGQGEDAATSTLGRVELMRVVARYGQPGQTERARYLLDGLDILPLTEPVIGLAETIGPATLRSLDAIHLAAAAQIKRELTAFVTYDHRLLSGCREVGFVTASPGAVRMIYMDTSALTKLLISEPETTELRTWLTAQSGQGEDAATSTLGRVELMRVVARYGQPGQTERARYLLDGLDILPLTEPVIGLAETIGPATLRSLDAIHLAAAAQIKRELTAFVTYDHRLLSGCREVGFVTASPGAVR